Protein AF-A0A3D0L988-F1 (afdb_monomer)

Sequence (187 aa):
IRHVEDSGMFLTGYSGILQASGAEGAYDYNQADAVNALAGAQFGVAPVLNPSAYIQVNDRIHTDVQSVAAALPNLQGTADAGDGRAAVAIASIRNSNVMVGKSRTFDDYFADSVTNVGLKGEQAANMLASQNAIMNDLTALRDSISGVNIDEELADIIKFQHGYNAAARFISVQDELLDTLINRLGV

Secondary structure (DSSP, 8-state):
--EE--SSSIIIIIS--BSS-SGGG-EETTSTTGGGGBTT--SPPPSSS-GGGG----HHHHH-GGGS------TTSPPPTT--HHHHHHHHHTTS---TTS---HHHHHHHHHHHHHHHHHHHHHHHHHHHHHHHHHHHHHHHHH---HHHHHHHHHHHHHHHHHHHHHHHHHHHHHHHHHHTS--

Foldseek 3Di:
DAKAAACDCVCVPVVVQFVDHDDVLMQGLQDWQSCVRGPPDPDTRDSDDPPVVVDDDPVCCVVPVVVDPQFDQDPVGDGDPPHRVNVVVVVCQQQAQPDPPDSGGVVVVVVVVVVVVVVVVVVVVVVVVVVVVVVVVVVVVCCVVVPDDVVVVVVVVVVVVVVVVVVVVVVVVVVVVVCCVPPVVPD

Mean predicted aligned error: 16.49 Å

Structure (mmCIF, N/CA/C/O backbone):
data_AF-A0A3D0L988-F1
#
_entry.id   AF-A0A3D0L988-F1
#
loop_
_atom_site.group_PDB
_atom_site.id
_atom_site.type_symbol
_atom_site.label_atom_id
_atom_site.label_alt_id
_atom_site.label_comp_id
_atom_site.label_asym_id
_atom_site.label_entity_id
_atom_site.label_seq_id
_atom_site.pdbx_PDB_ins_code
_atom_site.Cartn_x
_atom_site.Cartn_y
_atom_site.Cartn_z
_atom_site.occupancy
_atom_site.B_iso_or_equiv
_atom_site.auth_seq_id
_atom_site.auth_comp_id
_atom_site.auth_asym_id
_atom_site.auth_atom_id
_atom_site.pdbx_PDB_model_num
ATOM 1 N N . ILE A 1 1 ? -10.847 19.701 -7.772 1.00 66.31 1 ILE A N 1
ATOM 2 C CA . ILE A 1 1 ? -10.659 21.114 -8.173 1.00 66.31 1 ILE A CA 1
ATOM 3 C C . ILE A 1 1 ? -9.982 21.099 -9.534 1.00 66.31 1 ILE A C 1
ATOM 5 O O . ILE A 1 1 ? -9.082 20.288 -9.705 1.00 66.31 1 ILE A O 1
ATOM 9 N N . ARG A 1 2 ? -10.482 21.860 -10.513 1.00 76.50 2 ARG A N 1
ATOM 10 C CA . ARG A 1 2 ? -9.972 21.812 -11.897 1.00 76.50 2 ARG A CA 1
ATOM 11 C C . ARG A 1 2 ? -8.907 22.877 -12.167 1.00 76.50 2 ARG A C 1
ATOM 13 O O . ARG A 1 2 ? -7.950 22.588 -12.860 1.00 76.50 2 ARG A O 1
ATOM 20 N N . HIS A 1 3 ? -9.044 24.053 -11.564 1.00 84.62 3 HIS A N 1
ATOM 21 C CA . HIS A 1 3 ? -8.089 25.155 -11.666 1.00 84.62 3 HIS A CA 1
ATOM 22 C C . HIS A 1 3 ? -7.955 25.832 -10.302 1.00 84.62 3 HIS A C 1
ATOM 24 O O . HIS A 1 3 ? -8.973 25.996 -9.621 1.00 84.62 3 HIS A O 1
ATOM 30 N N . VAL A 1 4 ? -6.741 26.203 -9.899 1.00 83.31 4 VAL A N 1
ATOM 31 C CA . VAL A 1 4 ? -6.475 27.063 -8.736 1.00 83.31 4 VAL A CA 1
ATOM 32 C C . VAL A 1 4 ? -5.380 28.045 -9.102 1.00 83.31 4 VAL A C 1
ATOM 34 O O . VAL A 1 4 ? -4.270 27.634 -9.409 1.00 83.31 4 VAL A O 1
ATOM 37 N N . GLU A 1 5 ? -5.671 29.331 -8.999 1.00 84.25 5 GLU A N 1
ATOM 38 C CA . GLU A 1 5 ? -4.725 30.408 -9.265 1.00 84.25 5 GLU A CA 1
ATOM 39 C C . GLU A 1 5 ? -4.774 31.400 -8.109 1.00 84.25 5 GLU A C 1
ATOM 41 O O . GLU A 1 5 ? -5.852 31.729 -7.608 1.00 84.25 5 GLU A O 1
ATOM 46 N N . ASP A 1 6 ? -3.604 31.856 -7.670 1.00 81.00 6 ASP A N 1
ATOM 47 C CA . ASP A 1 6 ? -3.505 32.961 -6.724 1.00 81.00 6 ASP A CA 1
ATOM 48 C C . ASP A 1 6 ? -3.332 34.256 -7.510 1.00 81.00 6 ASP A C 1
ATOM 50 O O . ASP A 1 6 ? -2.358 34.407 -8.241 1.00 81.00 6 ASP A O 1
ATOM 54 N N . SER A 1 7 ? -4.254 35.201 -7.349 1.00 77.62 7 SER A N 1
ATOM 55 C CA . SER A 1 7 ? -4.077 36.571 -7.840 1.00 77.62 7 SER A CA 1
ATOM 56 C C . SER A 1 7 ? -3.432 37.488 -6.788 1.00 77.62 7 SER A C 1
ATOM 58 O O . SER A 1 7 ? -3.324 38.693 -7.009 1.00 77.62 7 SER A O 1
ATOM 60 N N . GLY A 1 8 ? -3.059 36.948 -5.618 1.00 74.62 8 GLY A N 1
ATOM 61 C CA . GLY A 1 8 ? -2.465 37.673 -4.496 1.00 74.62 8 GLY A CA 1
ATOM 62 C C . GLY A 1 8 ? -1.427 36.840 -3.732 1.00 74.62 8 GLY A C 1
ATOM 63 O O . GLY A 1 8 ? -0.644 36.112 -4.337 1.00 74.62 8 GLY A O 1
ATOM 64 N N . MET A 1 9 ? -1.392 37.001 -2.402 1.00 74.62 9 MET A N 1
ATOM 65 C CA . MET A 1 9 ? -0.446 36.339 -1.479 1.00 74.62 9 MET A CA 1
ATOM 66 C C . MET A 1 9 ? -1.113 35.267 -0.601 1.00 74.62 9 MET A C 1
ATOM 68 O O . MET A 1 9 ? -0.509 34.768 0.351 1.00 74.62 9 MET A O 1
ATOM 72 N N . PHE A 1 10 ? -2.391 34.961 -0.827 1.00 77.94 10 PHE A N 1
ATOM 73 C CA . PHE A 1 10 ? -3.140 34.117 0.101 1.00 77.94 10 PHE A CA 1
ATOM 74 C C . PHE A 1 10 ? -2.755 32.647 -0.034 1.00 77.94 10 PHE A C 1
ATOM 76 O O . PHE A 1 10 ? -2.454 31.998 0.965 1.00 77.94 10 PHE A O 1
ATOM 83 N N . LEU A 1 11 ? -2.724 32.124 -1.257 1.00 78.44 11 LEU A N 1
ATOM 84 C CA . LEU A 1 11 ? -2.419 30.717 -1.504 1.00 78.44 11 LEU A CA 1
ATOM 85 C C . LEU A 1 11 ? -0.915 30.460 -1.513 1.00 78.44 11 LEU A C 1
ATOM 87 O O . LEU A 1 11 ? -0.490 29.376 -1.135 1.00 78.44 11 LEU A O 1
ATOM 91 N N . THR A 1 12 ? -0.128 31.456 -1.902 1.00 79.00 12 THR A N 1
ATOM 92 C CA . THR A 1 12 ? 1.335 31.374 -2.003 1.00 79.00 12 THR A CA 1
ATOM 93 C C . THR A 1 12 ? 2.061 31.763 -0.720 1.00 79.00 12 THR A C 1
ATOM 95 O O . THR A 1 12 ? 3.067 31.155 -0.368 1.00 79.00 12 THR A O 1
ATOM 98 N N . GLY A 1 13 ? 1.541 32.747 0.016 1.00 77.00 13 GLY A N 1
ATOM 99 C CA . GLY A 1 13 ? 2.133 33.242 1.259 1.00 77.00 13 GLY A CA 1
ATOM 100 C C . GLY A 1 13 ? 1.494 32.634 2.503 1.00 77.00 13 GLY A C 1
ATOM 101 O O . GLY A 1 13 ? 2.140 31.899 3.242 1.00 77.00 13 GLY A O 1
ATOM 102 N N . TYR A 1 14 ? 0.221 32.953 2.753 1.00 72.75 14 TYR A N 1
ATOM 103 C CA . TYR A 1 14 ? -0.443 32.599 4.017 1.00 72.75 14 TYR A CA 1
ATOM 104 C C . TYR A 1 14 ? -0.769 31.112 4.134 1.00 72.75 14 TYR A C 1
ATOM 106 O O . TYR A 1 14 ? -0.556 30.508 5.181 1.00 72.75 14 TYR A O 1
ATOM 114 N N . SER A 1 15 ? -1.307 30.529 3.067 1.00 75.94 15 SER A N 1
ATOM 115 C CA . SER A 1 15 ? -1.703 29.127 3.041 1.00 75.94 15 SER A CA 1
ATOM 116 C C . SER A 1 15 ? -0.570 28.202 2.602 1.00 75.94 15 SER A C 1
ATOM 118 O O . SER A 1 15 ? -0.646 27.007 2.880 1.00 75.94 15 SER A O 1
ATOM 120 N N . GLY A 1 16 ? 0.426 28.730 1.879 1.00 76.56 16 GLY A N 1
ATOM 121 C CA . GLY A 1 16 ? 1.543 27.963 1.325 1.00 76.56 16 GLY A CA 1
ATOM 122 C C . GLY A 1 16 ? 1.115 26.777 0.456 1.00 76.56 16 GLY A C 1
ATOM 123 O O . GLY A 1 16 ? 1.840 25.797 0.382 1.00 76.56 16 GLY A O 1
ATOM 124 N N . ILE A 1 17 ? -0.076 26.821 -0.146 1.00 81.25 17 ILE A N 1
ATOM 125 C CA . ILE A 1 17 ? -0.607 25.756 -1.004 1.00 81.25 17 ILE A CA 1
ATOM 126 C C . ILE A 1 17 ? 0.055 25.802 -2.379 1.00 81.25 17 ILE A C 1
ATOM 128 O O . ILE A 1 17 ? 0.363 24.745 -2.919 1.00 81.25 17 ILE A O 1
ATOM 132 N N . LEU A 1 18 ? 0.276 26.993 -2.941 1.00 81.38 18 LEU A N 1
ATOM 133 C CA . LEU A 1 18 ? 0.921 27.177 -4.245 1.00 81.38 18 LEU A CA 1
ATOM 134 C C . LEU A 1 18 ? 2.356 27.682 -4.081 1.00 81.38 18 LEU A C 1
ATOM 136 O O . LEU A 1 18 ? 2.649 28.441 -3.161 1.00 81.38 18 LEU A O 1
ATOM 140 N N . GLN A 1 19 ? 3.250 27.284 -4.986 1.00 79.38 19 GLN A N 1
ATOM 141 C CA . GLN A 1 19 ? 4.655 27.711 -4.962 1.00 79.38 19 GLN A CA 1
ATOM 142 C C . GLN A 1 19 ? 4.881 29.104 -5.571 1.00 79.38 19 GLN A C 1
ATOM 144 O O . GLN A 1 19 ? 5.860 29.765 -5.228 1.00 79.38 19 GLN A O 1
ATOM 149 N N . ALA A 1 20 ? 3.993 29.559 -6.460 1.00 80.94 20 ALA A N 1
ATOM 150 C CA . ALA A 1 20 ? 4.095 30.848 -7.143 1.00 80.94 20 ALA A CA 1
ATOM 151 C C . ALA A 1 20 ? 2.709 31.451 -7.429 1.00 80.94 20 ALA A C 1
ATOM 153 O O . ALA A 1 20 ? 1.715 30.732 -7.517 1.00 80.94 20 ALA A O 1
ATOM 154 N N . SER A 1 21 ? 2.648 32.784 -7.528 1.00 81.88 21 SER A N 1
ATOM 155 C CA . SER A 1 21 ? 1.416 33.552 -7.776 1.00 81.88 21 SER A CA 1
ATOM 156 C C . SER A 1 21 ? 1.260 33.835 -9.274 1.00 81.88 21 SER A C 1
ATOM 158 O O . SER A 1 21 ? 2.257 33.919 -9.993 1.00 81.88 21 SER A O 1
ATOM 160 N N . GLY A 1 22 ? 0.023 34.001 -9.745 1.00 80.00 22 GLY A N 1
ATOM 161 C CA . GLY A 1 22 ? -0.321 34.212 -11.154 1.00 80.00 22 GLY A CA 1
ATOM 162 C C . GLY A 1 22 ? -0.498 32.929 -11.976 1.00 80.00 22 GLY A C 1
ATOM 163 O O . GLY A 1 22 ? -0.299 31.815 -11.490 1.00 80.00 22 GLY A O 1
ATOM 164 N N . ALA A 1 23 ? -0.869 33.101 -13.248 1.00 78.56 23 ALA A N 1
ATOM 165 C CA . ALA A 1 23 ? -1.260 32.020 -14.156 1.00 78.56 23 ALA A CA 1
ATOM 166 C C . ALA A 1 23 ? -0.188 30.932 -14.371 1.00 78.56 23 ALA A C 1
ATOM 168 O O . ALA A 1 23 ? -0.540 29.777 -14.586 1.00 78.56 23 ALA A O 1
ATOM 169 N N . GLU A 1 24 ? 1.106 31.267 -14.284 1.00 73.31 24 GLU A N 1
ATOM 170 C CA . GLU A 1 24 ? 2.197 30.281 -14.402 1.00 73.31 24 GLU A CA 1
ATOM 171 C C . GLU A 1 24 ? 2.403 29.441 -13.129 1.00 73.31 24 GLU A C 1
ATOM 173 O O . GLU A 1 24 ? 2.950 28.344 -13.197 1.00 73.31 24 GLU A O 1
ATOM 178 N N . GLY A 1 25 ? 1.954 29.933 -11.969 1.00 75.12 25 GLY A N 1
ATOM 179 C CA . GLY A 1 25 ? 1.971 29.206 -10.694 1.00 75.12 25 GLY A CA 1
ATOM 180 C C . GLY A 1 25 ? 0.650 28.506 -10.372 1.00 75.12 25 GLY A C 1
ATOM 181 O O . GLY A 1 25 ? 0.495 27.948 -9.284 1.00 75.12 25 GLY A O 1
ATOM 182 N N . ALA A 1 26 ? -0.313 28.561 -11.294 1.00 82.44 26 ALA A N 1
ATOM 183 C CA . ALA A 1 26 ? -1.631 27.987 -11.114 1.00 82.44 26 ALA A CA 1
ATOM 184 C C . ALA A 1 26 ? -1.610 26.458 -11.248 1.00 82.44 26 ALA A C 1
ATOM 186 O O . ALA A 1 26 ? -0.920 25.880 -12.085 1.00 82.44 26 ALA A O 1
ATOM 187 N N . TYR A 1 27 ? -2.425 25.794 -10.438 1.00 83.62 27 TYR A N 1
ATOM 188 C CA . TYR A 1 27 ? -2.713 24.376 -10.593 1.00 83.62 27 TYR A CA 1
ATOM 189 C C . TYR A 1 27 ? -3.801 24.188 -11.656 1.00 83.62 27 TYR A C 1
ATOM 191 O O . TYR A 1 27 ? -4.927 24.635 -11.443 1.00 83.62 27 TYR A O 1
ATOM 199 N N . ASP A 1 28 ? -3.509 23.461 -12.737 1.00 84.38 28 ASP A N 1
ATOM 200 C CA . ASP A 1 28 ? -4.493 23.018 -13.737 1.00 84.38 28 ASP A CA 1
ATOM 201 C C . ASP A 1 28 ? -4.430 21.499 -13.916 1.00 84.38 28 ASP A C 1
ATOM 203 O O . ASP A 1 28 ? -3.424 20.950 -14.351 1.00 84.38 28 ASP A O 1
ATOM 207 N N . TYR A 1 29 ? -5.532 20.807 -13.632 1.00 76.81 29 TYR A N 1
ATOM 208 C CA . TYR A 1 29 ? -5.602 19.343 -13.678 1.00 76.81 29 TYR A CA 1
ATOM 209 C C . TYR A 1 29 ? -5.319 18.712 -15.054 1.00 76.81 29 TYR A C 1
ATOM 211 O O . TYR A 1 29 ? -5.045 17.514 -15.115 1.00 76.81 29 TYR A O 1
ATOM 219 N N . ASN A 1 30 ? -5.426 19.474 -16.146 1.00 75.44 30 ASN A N 1
ATOM 220 C CA . ASN A 1 30 ? -5.171 18.967 -17.496 1.00 75.44 30 ASN A CA 1
ATOM 221 C C . ASN A 1 30 ? -3.683 18.945 -17.860 1.00 75.44 30 ASN A C 1
ATOM 223 O O . ASN A 1 30 ? -3.308 18.307 -18.846 1.00 75.44 30 ASN A O 1
ATOM 227 N N . GLN A 1 31 ? -2.838 19.648 -17.107 1.00 74.25 31 GLN A N 1
ATOM 228 C CA . GLN A 1 31 ? -1.404 19.655 -17.349 1.00 74.25 31 GLN A CA 1
ATOM 229 C C . GLN A 1 31 ? -0.752 18.464 -16.649 1.00 74.25 31 GLN A C 1
ATOM 231 O O . GLN A 1 31 ? -1.040 18.154 -15.490 1.00 74.25 31 GLN A O 1
ATOM 236 N N . ALA A 1 32 ? 0.143 17.782 -17.364 1.00 68.62 32 ALA A N 1
ATOM 237 C CA . ALA A 1 32 ? 1.006 16.795 -16.736 1.00 68.62 32 ALA A CA 1
ATOM 238 C C . ALA A 1 32 ? 1.819 17.476 -15.627 1.00 68.62 32 ALA A C 1
ATOM 240 O O . ALA A 1 32 ? 2.257 18.614 -15.784 1.00 68.62 32 ALA A O 1
ATOM 241 N N . ASP A 1 33 ? 1.981 16.786 -14.501 1.00 71.19 33 ASP A N 1
ATOM 242 C CA . ASP A 1 33 ? 2.740 17.274 -13.350 1.00 71.19 33 ASP A CA 1
ATOM 243 C C . ASP A 1 33 ? 2.234 18.595 -12.739 1.00 71.19 33 ASP A C 1
ATOM 245 O O . ASP A 1 33 ? 2.962 19.250 -11.996 1.00 71.19 33 ASP A O 1
ATOM 249 N N . ALA A 1 34 ? 0.965 18.962 -12.958 1.00 75.12 34 ALA A N 1
ATOM 250 C CA . ALA A 1 34 ? 0.344 20.161 -12.380 1.00 75.12 34 ALA A CA 1
ATOM 251 C C . ALA A 1 34 ? 0.456 20.248 -10.851 1.00 75.12 34 ALA A C 1
ATOM 253 O O . ALA A 1 34 ? 0.438 21.328 -10.264 1.00 75.12 34 ALA A O 1
ATOM 254 N N . VAL A 1 35 ? 0.616 19.102 -10.188 1.00 74.81 35 VAL A N 1
ATOM 255 C CA . VAL A 1 35 ? 0.880 19.026 -8.749 1.00 74.81 35 VAL A CA 1
ATOM 256 C C . VAL A 1 35 ? 2.206 19.650 -8.320 1.00 74.81 35 VAL A C 1
ATOM 258 O O . VAL A 1 35 ? 2.350 19.968 -7.148 1.00 74.81 35 VAL A O 1
ATOM 261 N N . ASN A 1 36 ? 3.158 19.862 -9.230 1.00 77.69 36 ASN A N 1
ATOM 262 C CA . ASN A 1 36 ? 4.421 20.529 -8.916 1.00 77.69 36 ASN A CA 1
ATOM 263 C C . ASN A 1 36 ? 4.210 22.008 -8.567 1.00 77.69 36 ASN A C 1
ATOM 265 O O . ASN A 1 36 ? 5.026 22.581 -7.851 1.00 77.69 36 ASN A O 1
ATOM 269 N N . ALA A 1 37 ? 3.101 22.609 -9.014 1.00 79.19 37 ALA A N 1
ATOM 270 C CA . ALA A 1 37 ? 2.692 23.945 -8.590 1.00 79.19 37 ALA A CA 1
ATOM 271 C C . ALA A 1 37 ? 2.230 23.979 -7.120 1.00 79.19 37 ALA A C 1
ATOM 273 O O . ALA A 1 37 ? 2.229 25.045 -6.503 1.00 79.19 37 ALA A O 1
ATOM 274 N N . LEU A 1 38 ? 1.869 22.825 -6.538 1.00 79.88 38 LEU A N 1
ATOM 275 C CA . LEU A 1 38 ? 1.493 22.702 -5.132 1.00 79.88 38 LEU A CA 1
ATOM 276 C C . LEU A 1 38 ? 2.745 22.512 -4.261 1.00 79.88 38 LEU A C 1
ATOM 278 O O . LEU A 1 38 ? 3.647 21.729 -4.575 1.00 79.88 38 LEU A O 1
ATOM 282 N N . ALA A 1 39 ? 2.816 23.207 -3.130 1.00 74.88 39 ALA A N 1
ATOM 283 C CA . ALA A 1 39 ? 3.915 23.020 -2.191 1.00 74.88 39 ALA A CA 1
ATOM 284 C C . ALA A 1 39 ? 3.751 21.695 -1.425 1.00 74.88 39 ALA A C 1
ATOM 286 O O . ALA A 1 39 ? 2.687 21.391 -0.889 1.00 74.88 39 ALA A O 1
ATOM 287 N N . GLY A 1 40 ? 4.817 20.889 -1.367 1.00 71.06 40 GLY A N 1
ATOM 288 C CA . GLY A 1 40 ? 4.823 19.629 -0.612 1.00 71.06 40 GLY A CA 1
ATOM 289 C C . GLY A 1 40 ? 4.042 18.475 -1.252 1.00 71.06 40 GLY A C 1
ATOM 290 O O . GLY A 1 40 ? 3.805 17.466 -0.586 1.00 71.06 40 GLY A O 1
ATOM 291 N N . ALA A 1 41 ? 3.656 18.583 -2.528 1.00 65.19 41 ALA A N 1
ATOM 292 C CA . ALA A 1 41 ? 3.014 17.485 -3.239 1.00 65.19 41 ALA A CA 1
ATOM 293 C C . ALA A 1 41 ? 3.941 16.259 -3.315 1.00 65.19 41 ALA A C 1
ATOM 295 O O . ALA A 1 41 ? 5.043 16.312 -3.856 1.00 65.19 41 ALA A O 1
ATOM 296 N N . GLN A 1 42 ? 3.483 15.138 -2.757 1.00 62.12 42 GLN A N 1
ATOM 297 C CA . GLN A 1 42 ? 4.207 13.860 -2.779 1.00 62.12 42 GLN A CA 1
ATOM 298 C C . GLN A 1 42 ? 3.745 12.927 -3.907 1.00 62.12 42 GLN A C 1
ATOM 300 O O . GLN A 1 42 ? 4.343 11.871 -4.109 1.00 62.12 42 GLN A O 1
ATOM 305 N N . PHE A 1 43 ? 2.684 13.295 -4.631 1.00 57.72 43 PHE A N 1
ATOM 306 C CA . PHE A 1 43 ? 2.043 12.449 -5.635 1.00 57.72 43 PHE A CA 1
ATOM 307 C C . PHE A 1 43 ? 1.726 13.246 -6.897 1.00 57.72 43 PHE A C 1
ATOM 309 O O . PHE A 1 43 ? 1.147 14.325 -6.808 1.00 57.72 43 PHE A O 1
ATOM 316 N N . GLY A 1 44 ? 2.073 12.674 -8.054 1.00 59.88 44 GLY A N 1
ATOM 317 C CA . GLY A 1 44 ? 1.642 13.119 -9.378 1.00 59.88 44 GLY A CA 1
ATOM 318 C C . GLY A 1 44 ? 0.152 12.868 -9.590 1.00 59.88 44 GLY A C 1
ATOM 319 O O . GLY A 1 44 ? -0.326 11.764 -9.330 1.00 59.88 44 GLY A O 1
ATOM 320 N N . VAL A 1 45 ? -0.584 13.865 -10.081 1.00 56.25 45 VAL A N 1
ATOM 321 C CA . VAL A 1 45 ? -1.941 13.658 -10.605 1.00 56.25 45 VAL A CA 1
ATOM 322 C C . VAL A 1 45 ? -1.812 13.427 -12.101 1.00 56.25 45 VAL A C 1
ATOM 324 O O . VAL A 1 45 ? -1.299 14.275 -12.826 1.00 56.25 45 VAL A O 1
ATOM 327 N N . ALA A 1 46 ? -2.260 12.263 -12.563 1.00 58.69 46 ALA A N 1
ATOM 328 C CA . ALA A 1 46 ? -2.398 12.026 -13.987 1.00 58.69 46 ALA A CA 1
ATOM 329 C C . ALA A 1 46 ? -3.629 12.791 -14.507 1.00 58.69 46 ALA A C 1
ATOM 331 O O . ALA A 1 46 ? -4.683 12.731 -13.868 1.00 58.69 46 ALA A O 1
ATOM 332 N N . PRO A 1 47 ? -3.537 13.453 -15.674 1.00 58.47 47 PRO A N 1
ATOM 333 C CA . PRO A 1 47 ? -4.652 14.206 -16.256 1.00 58.47 47 PRO A CA 1
ATOM 334 C C . PRO A 1 47 ? -5.850 13.318 -16.636 1.00 58.47 47 PRO A C 1
ATOM 336 O O . PRO A 1 47 ? -6.947 13.813 -16.885 1.00 58.47 47 PRO A O 1
ATOM 339 N N . VAL A 1 48 ? -5.666 11.992 -16.647 1.00 63.53 48 VAL A N 1
ATOM 340 C CA . VAL A 1 48 ? -6.704 11.000 -16.937 1.00 63.53 48 VAL A CA 1
ATOM 341 C C . VAL A 1 48 ? -6.894 10.082 -15.729 1.00 63.53 48 VAL A C 1
ATOM 343 O O . VAL A 1 48 ? -5.926 9.599 -15.142 1.00 63.53 48 VAL A O 1
ATOM 346 N N . LEU A 1 49 ? -8.153 9.816 -15.368 1.00 61.09 49 LEU A N 1
ATOM 347 C CA . LEU A 1 49 ? -8.505 8.838 -14.337 1.00 61.09 49 LEU A CA 1
ATOM 348 C C . LEU A 1 49 ? -7.998 7.447 -14.770 1.00 61.09 49 LEU A C 1
ATOM 350 O O . LEU A 1 49 ? -8.334 7.001 -15.863 1.00 61.09 49 LEU A O 1
ATOM 354 N N . ASN A 1 50 ? -7.229 6.757 -13.922 1.00 64.88 50 ASN A N 1
ATOM 355 C CA . ASN A 1 50 ? -6.620 5.441 -14.196 1.00 64.88 50 ASN A CA 1
ATOM 356 C C . ASN A 1 50 ? -5.615 5.429 -15.368 1.00 64.88 50 ASN A C 1
ATOM 358 O O . ASN A 1 50 ? -5.820 4.702 -16.338 1.00 64.88 50 ASN A O 1
ATOM 362 N N . PRO A 1 51 ? -4.489 6.161 -15.295 1.00 63.12 51 PRO A N 1
ATOM 363 C CA . PRO A 1 51 ? -3.490 6.185 -16.371 1.00 63.12 51 PRO A CA 1
ATOM 364 C C . PRO A 1 51 ? -2.948 4.787 -16.709 1.00 63.12 51 PRO A C 1
ATOM 366 O O . PRO A 1 51 ? -2.706 4.486 -17.873 1.00 63.12 51 PRO A O 1
ATOM 369 N N . SER A 1 52 ? -2.835 3.903 -15.713 1.00 68.62 52 SER A N 1
ATOM 370 C CA . SER A 1 52 ? -2.423 2.508 -15.896 1.00 68.62 52 SER A CA 1
ATOM 371 C C . SER A 1 52 ? -3.412 1.674 -16.712 1.00 68.62 52 SER A C 1
ATOM 373 O O . SER A 1 52 ? -2.986 0.724 -17.355 1.00 68.62 52 SER A O 1
ATOM 375 N N . ALA A 1 53 ? -4.701 2.034 -16.743 1.00 71.31 53 ALA A N 1
ATOM 376 C CA . ALA A 1 53 ? -5.697 1.354 -17.575 1.00 71.31 53 ALA A CA 1
ATOM 377 C C . ALA A 1 53 ? -5.519 1.653 -19.072 1.00 71.31 53 ALA A C 1
ATOM 379 O O . ALA A 1 53 ? -6.004 0.897 -19.907 1.00 71.31 53 ALA A O 1
ATOM 380 N N . TYR A 1 54 ? -4.815 2.737 -19.407 1.00 72.25 54 TYR A N 1
ATOM 381 C CA . TYR A 1 54 ? -4.498 3.113 -20.785 1.00 72.25 54 TYR A CA 1
ATOM 382 C C . TYR A 1 54 ? -3.099 2.657 -21.219 1.00 72.25 54 TYR A C 1
ATOM 384 O O . TYR A 1 54 ? -2.739 2.820 -22.385 1.00 72.25 54 TYR A O 1
ATOM 392 N N . ILE A 1 55 ? -2.306 2.073 -20.312 1.00 78.06 55 ILE A N 1
ATOM 393 C CA . ILE A 1 55 ? -1.048 1.421 -20.676 1.00 78.06 55 ILE A CA 1
ATOM 394 C C . ILE A 1 55 ? -1.392 0.039 -21.229 1.00 78.06 55 ILE A C 1
ATOM 396 O O . ILE A 1 55 ? -1.731 -0.875 -20.482 1.00 78.06 55 ILE A O 1
ATOM 400 N N . GLN A 1 56 ? -1.280 -0.112 -22.545 1.00 81.25 56 GLN A N 1
ATOM 401 C CA . GLN A 1 56 ? -1.455 -1.388 -23.232 1.00 81.25 56 GLN A CA 1
ATOM 402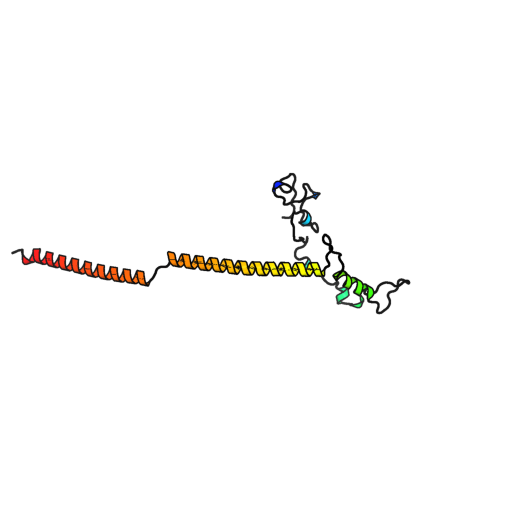 C C . GLN A 1 56 ? -0.263 -1.679 -24.138 1.00 81.25 56 GLN A C 1
ATOM 404 O O . GLN A 1 56 ? 0.391 -0.769 -24.656 1.00 81.25 56 GLN A O 1
ATOM 409 N N . VAL A 1 57 ? 0.018 -2.963 -24.337 1.00 83.06 57 VAL A N 1
ATOM 410 C CA . VAL A 1 57 ? 0.966 -3.395 -25.364 1.00 83.06 57 VAL A CA 1
ATOM 411 C C . VAL A 1 57 ? 0.326 -3.139 -26.729 1.00 83.06 57 VAL A C 1
ATOM 413 O O . VAL A 1 57 ? -0.876 -3.297 -26.906 1.00 83.06 57 VAL A O 1
ATOM 416 N N . ASN A 1 58 ? 1.123 -2.696 -27.699 1.00 84.75 58 ASN A N 1
ATOM 417 C CA . ASN A 1 58 ? 0.632 -2.443 -29.050 1.00 84.75 58 ASN A CA 1
ATOM 418 C C . ASN A 1 58 ? 0.100 -3.748 -29.678 1.00 84.75 58 ASN A C 1
ATOM 420 O O . ASN A 1 58 ? 0.814 -4.750 -29.691 1.00 84.75 58 ASN A O 1
ATOM 424 N N . ASP A 1 59 ? -1.101 -3.726 -30.263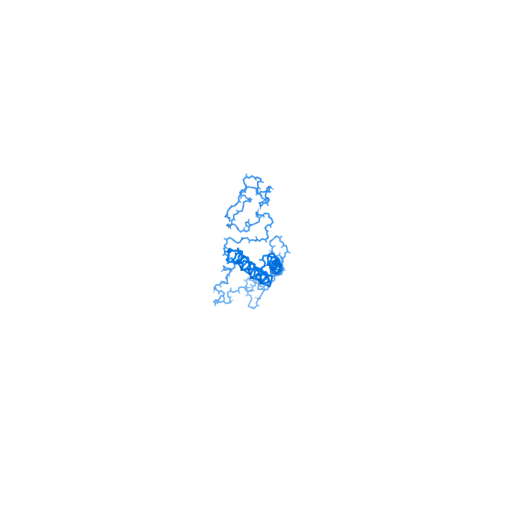 1.00 85.31 59 ASP A N 1
ATOM 425 C CA . ASP A 1 59 ? -1.746 -4.889 -30.905 1.00 85.31 59 ASP A CA 1
ATOM 426 C C . ASP A 1 59 ? -0.883 -5.567 -31.982 1.00 85.31 59 ASP A C 1
ATOM 428 O O . ASP A 1 59 ? -0.984 -6.773 -32.228 1.00 85.31 59 ASP A O 1
ATOM 432 N N . ARG A 1 60 ? 0.029 -4.816 -32.607 1.00 84.38 60 ARG A N 1
ATOM 433 C CA . ARG A 1 60 ? 1.001 -5.372 -33.558 1.00 84.38 60 ARG A CA 1
ATOM 434 C C . ARG A 1 60 ? 1.970 -6.351 -32.899 1.00 84.38 60 ARG A C 1
ATOM 436 O O . ARG A 1 60 ? 2.330 -7.341 -33.515 1.00 84.38 60 ARG A O 1
ATOM 443 N N . ILE A 1 61 ? 2.346 -6.111 -31.645 1.00 84.06 61 ILE A N 1
ATOM 444 C CA . ILE A 1 61 ? 3.205 -7.014 -30.867 1.00 84.06 61 ILE A CA 1
ATOM 445 C C . ILE A 1 61 ? 2.415 -8.260 -30.435 1.00 84.06 61 ILE A C 1
ATOM 447 O O . ILE A 1 61 ? 2.980 -9.347 -30.358 1.00 84.06 61 ILE A O 1
ATOM 451 N N . HIS A 1 62 ? 1.104 -8.127 -30.197 1.00 85.31 62 HIS A N 1
ATOM 452 C CA . HIS A 1 62 ? 0.233 -9.265 -29.881 1.00 85.31 62 HIS A CA 1
ATOM 453 C C . HIS A 1 62 ? 0.073 -10.241 -31.052 1.00 85.31 62 HIS A C 1
ATOM 455 O O . HIS A 1 62 ? -0.047 -11.445 -30.837 1.00 85.31 62 HIS A O 1
ATOM 461 N N . THR A 1 63 ? 0.052 -9.721 -32.277 1.00 87.75 63 THR A N 1
ATOM 462 C CA . THR A 1 63 ? -0.118 -10.518 -33.499 1.00 87.75 63 THR A CA 1
ATOM 463 C C . THR A 1 63 ? 1.206 -11.011 -34.073 1.00 87.75 63 THR A C 1
ATOM 465 O O . THR A 1 63 ? 1.247 -12.104 -34.634 1.00 87.75 63 THR A O 1
ATOM 468 N N . ASP A 1 64 ? 2.289 -10.250 -33.900 1.00 85.81 64 ASP A N 1
ATOM 469 C CA . ASP A 1 64 ? 3.620 -10.613 -34.370 1.00 85.81 64 ASP A CA 1
ATOM 470 C C . ASP A 1 64 ? 4.727 -10.127 -33.419 1.00 85.81 64 ASP A C 1
ATOM 472 O O . ASP A 1 64 ? 5.077 -8.947 -33.354 1.00 85.81 64 ASP A O 1
ATOM 476 N N . VAL A 1 65 ? 5.349 -11.080 -32.722 1.00 81.12 65 VAL A N 1
ATOM 477 C CA . VAL A 1 65 ? 6.471 -10.824 -31.806 1.00 81.12 65 VAL A CA 1
ATOM 478 C C . VAL A 1 65 ? 7.718 -10.322 -32.554 1.00 81.12 65 VAL A C 1
ATOM 480 O O . VAL A 1 65 ? 8.526 -9.604 -31.967 1.00 81.12 65 VAL A O 1
ATOM 483 N N . GLN A 1 66 ? 7.865 -10.618 -33.854 1.00 81.00 66 GLN A N 1
ATOM 484 C CA . GLN A 1 66 ? 8.988 -10.128 -34.672 1.00 81.00 66 GLN A CA 1
ATOM 485 C C . GLN A 1 66 ? 8.912 -8.618 -34.945 1.00 81.00 66 GLN A C 1
ATOM 487 O O . GLN A 1 66 ? 9.892 -8.018 -35.380 1.00 81.00 66 GLN A O 1
ATOM 492 N N . SER A 1 67 ? 7.782 -7.973 -34.636 1.00 81.81 67 SER A N 1
ATOM 493 C CA . SER A 1 67 ? 7.644 -6.516 -34.713 1.00 81.81 67 SER A CA 1
ATOM 494 C C . SER A 1 67 ? 8.415 -5.769 -33.610 1.00 81.81 67 SER A C 1
ATOM 496 O O . SER A 1 67 ? 8.506 -4.540 -33.652 1.00 81.81 67 SER A O 1
ATOM 498 N N . VAL A 1 68 ? 8.984 -6.472 -32.622 1.00 81.62 68 VAL A N 1
ATOM 499 C CA . VAL A 1 68 ? 9.834 -5.870 -31.585 1.00 81.62 68 VAL A CA 1
ATOM 500 C C . VAL A 1 68 ? 11.266 -5.721 -32.103 1.00 81.62 68 VAL A C 1
ATOM 502 O O . VAL A 1 68 ? 11.998 -6.697 -32.259 1.00 81.62 68 VAL A O 1
ATOM 505 N N . ALA A 1 69 ? 11.698 -4.479 -32.321 1.00 81.75 69 ALA A N 1
ATOM 506 C CA . ALA A 1 69 ? 13.066 -4.166 -32.725 1.00 81.75 69 ALA A CA 1
ATOM 507 C C . ALA A 1 69 ? 14.054 -4.363 -31.556 1.00 81.75 69 ALA A C 1
ATOM 509 O O . ALA A 1 69 ? 14.322 -3.445 -30.784 1.00 81.75 69 ALA A O 1
ATOM 510 N N . ALA A 1 70 ? 14.585 -5.580 -31.416 1.00 85.56 70 ALA A N 1
ATOM 511 C CA . ALA A 1 70 ? 15.549 -5.940 -30.369 1.00 85.56 70 ALA A CA 1
ATOM 512 C C . ALA A 1 70 ? 17.025 -5.668 -30.740 1.00 85.56 70 ALA A C 1
ATOM 514 O O . ALA A 1 70 ? 17.885 -5.659 -29.854 1.00 85.56 70 ALA A O 1
ATOM 515 N N . ALA A 1 71 ? 17.310 -5.417 -32.020 1.00 87.81 71 ALA A N 1
ATOM 516 C CA . ALA A 1 71 ? 18.649 -5.200 -32.563 1.00 87.81 71 ALA A CA 1
ATOM 517 C C . ALA A 1 71 ? 18.969 -3.709 -32.761 1.00 87.81 71 ALA A C 1
ATOM 519 O O . ALA A 1 71 ? 18.071 -2.890 -32.959 1.00 87.81 71 ALA A O 1
ATOM 520 N N . LEU A 1 72 ? 20.260 -3.365 -32.757 1.00 85.50 72 LEU A N 1
ATOM 521 C CA . LEU A 1 72 ? 20.750 -2.042 -33.161 1.00 85.50 72 LEU A CA 1
ATOM 522 C C . LEU A 1 72 ? 21.416 -2.130 -34.542 1.00 85.50 72 LEU A C 1
ATOM 524 O O . LEU A 1 72 ? 22.043 -3.148 -34.838 1.00 85.50 72 LEU A O 1
ATOM 528 N N . PRO A 1 73 ? 21.338 -1.076 -35.375 1.00 85.19 73 PRO A N 1
ATOM 529 C CA . PRO A 1 73 ? 22.025 -1.062 -36.660 1.00 85.19 73 PRO A CA 1
ATOM 530 C C . PRO A 1 73 ? 23.543 -1.200 -36.470 1.00 85.19 73 PRO A C 1
ATOM 532 O O . PRO A 1 73 ? 24.144 -0.576 -35.590 1.00 85.19 73 PRO A O 1
ATOM 535 N N . ASN A 1 74 ? 24.168 -2.034 -37.296 1.00 82.38 74 ASN A N 1
ATOM 536 C CA . ASN A 1 74 ? 25.618 -2.130 -37.420 1.00 82.38 74 ASN A CA 1
ATOM 537 C C . ASN A 1 74 ? 26.178 -0.943 -38.236 1.00 82.38 74 ASN A C 1
ATOM 539 O O . ASN A 1 74 ? 25.451 -0.033 -38.639 1.00 82.38 74 ASN A O 1
ATOM 543 N N . LEU A 1 75 ? 27.489 -0.940 -38.496 1.00 80.62 75 LEU A N 1
ATOM 544 C CA . LEU A 1 75 ? 28.159 0.125 -39.258 1.00 80.62 75 LEU A CA 1
ATOM 545 C C . LEU 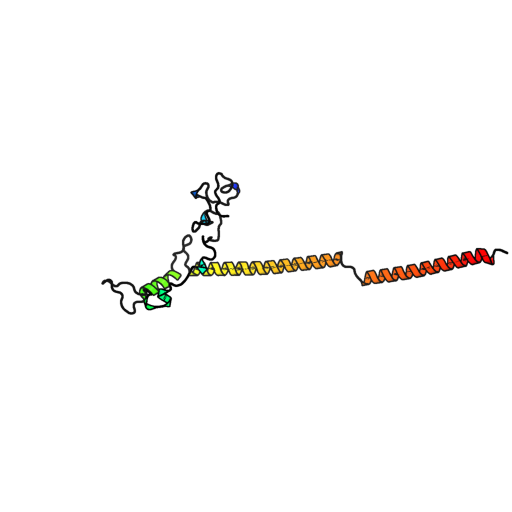A 1 75 ? 27.655 0.249 -40.711 1.00 80.62 75 LEU A C 1
ATOM 547 O O . LEU A 1 75 ? 27.877 1.283 -41.335 1.00 80.62 75 LEU A O 1
ATOM 551 N N . GLN A 1 76 ? 26.977 -0.772 -41.246 1.00 83.94 76 GLN A N 1
ATOM 552 C CA . GLN A 1 76 ? 26.325 -0.747 -42.558 1.00 83.94 76 GLN A CA 1
ATOM 553 C C . GLN A 1 76 ? 24.833 -0.365 -42.494 1.00 83.94 76 GLN A C 1
ATOM 555 O O . GLN A 1 76 ? 24.165 -0.340 -43.526 1.00 83.94 76 GLN A O 1
ATOM 560 N N . GLY A 1 77 ? 24.297 -0.055 -41.308 1.00 82.12 77 GLY A N 1
ATOM 561 C CA . GLY A 1 77 ? 22.891 0.301 -41.117 1.00 82.12 77 GLY A CA 1
ATOM 562 C C . GLY A 1 77 ? 21.926 -0.889 -41.133 1.00 82.12 77 GLY A C 1
ATOM 563 O O . GLY A 1 77 ? 20.716 -0.674 -41.157 1.00 82.12 77 GLY A O 1
ATOM 564 N N . THR A 1 78 ? 22.426 -2.130 -41.116 1.00 81.31 78 THR A N 1
ATOM 565 C CA . THR A 1 78 ? 21.599 -3.345 -41.060 1.00 81.31 78 THR A CA 1
ATOM 566 C C . THR A 1 78 ? 21.553 -3.918 -39.644 1.00 81.31 78 THR A C 1
ATOM 568 O O . THR A 1 78 ? 22.462 -3.711 -38.843 1.00 81.31 78 THR A O 1
ATOM 571 N N . ALA A 1 79 ? 20.462 -4.603 -39.305 1.00 81.62 79 ALA A N 1
ATOM 572 C CA . ALA A 1 79 ? 20.327 -5.330 -38.047 1.00 81.62 79 ALA A CA 1
ATOM 573 C C . ALA A 1 79 ? 20.694 -6.802 -38.271 1.00 81.62 79 ALA A C 1
ATOM 575 O O . ALA A 1 79 ? 20.117 -7.452 -39.145 1.00 81.62 79 ALA A O 1
ATOM 576 N N . ASP A 1 80 ? 21.639 -7.320 -37.491 1.00 83.56 80 ASP A N 1
ATOM 577 C CA . ASP A 1 80 ? 22.063 -8.714 -37.592 1.00 83.56 80 ASP A CA 1
ATOM 578 C C . ASP A 1 80 ? 21.071 -9.641 -36.876 1.00 83.56 80 ASP A C 1
ATOM 580 O O . ASP A 1 80 ? 20.582 -9.353 -35.779 1.00 83.56 80 ASP A O 1
ATOM 584 N N . ALA A 1 81 ? 20.765 -10.781 -37.500 1.00 80.25 81 ALA A N 1
ATOM 585 C CA . ALA A 1 81 ? 19.880 -11.777 -36.907 1.00 80.25 81 ALA A CA 1
ATOM 586 C C . ALA A 1 81 ? 20.507 -12.339 -35.618 1.00 80.25 81 ALA A C 1
ATOM 588 O O . ALA A 1 81 ? 21.614 -12.875 -35.640 1.00 80.25 81 ALA A O 1
ATOM 589 N N . GLY A 1 82 ? 19.788 -12.224 -34.498 1.00 79.62 82 GLY A N 1
ATOM 590 C CA . GLY A 1 82 ? 20.271 -12.625 -33.172 1.00 79.62 82 GLY A CA 1
ATOM 591 C C . GLY A 1 82 ? 20.913 -11.501 -32.349 1.00 79.62 82 GLY A C 1
ATOM 592 O O . GLY A 1 82 ? 21.298 -11.748 -31.207 1.00 79.62 82 GLY A O 1
ATOM 593 N N . ASP A 1 83 ? 20.999 -10.272 -32.871 1.00 82.94 83 ASP A N 1
ATOM 594 C CA . ASP A 1 83 ? 21.435 -9.116 -32.082 1.00 82.94 83 ASP A CA 1
ATOM 595 C C . ASP A 1 83 ? 20.328 -8.667 -31.107 1.00 82.94 83 ASP A C 1
ATOM 597 O O . ASP A 1 83 ? 19.259 -8.213 -31.510 1.00 82.94 83 ASP A O 1
ATOM 601 N N . GLY A 1 84 ? 20.593 -8.801 -29.806 1.00 85.75 84 GLY A N 1
ATOM 602 C CA . GLY A 1 84 ? 19.697 -8.385 -28.723 1.00 85.75 84 GLY A CA 1
ATOM 603 C C . GLY A 1 84 ? 20.116 -7.092 -28.017 1.00 85.75 84 GLY A C 1
ATOM 604 O O . GLY A 1 84 ? 19.596 -6.799 -26.939 1.00 85.75 84 GLY A O 1
ATOM 605 N N . ARG A 1 85 ? 21.080 -6.327 -28.552 1.00 89.31 85 ARG A N 1
ATOM 606 C CA . ARG A 1 85 ? 21.649 -5.154 -27.862 1.00 89.31 85 ARG A CA 1
ATOM 607 C C . ARG A 1 85 ? 20.614 -4.089 -27.506 1.00 89.31 85 ARG A C 1
ATOM 609 O O . ARG A 1 85 ? 20.731 -3.503 -26.432 1.00 89.31 85 ARG A O 1
ATOM 616 N N . ALA A 1 86 ? 19.601 -3.844 -28.343 1.00 88.19 86 ALA A N 1
ATOM 617 C CA . ALA A 1 86 ? 18.553 -2.873 -28.013 1.00 88.19 86 ALA A CA 1
ATOM 618 C C . ALA A 1 86 ? 17.676 -3.381 -26.860 1.00 88.19 86 ALA A C 1
ATOM 620 O O . ALA A 1 86 ? 17.374 -2.625 -25.940 1.00 88.19 86 ALA A O 1
ATOM 621 N N . ALA A 1 87 ? 17.337 -4.674 -26.850 1.00 86.62 87 ALA A N 1
ATOM 622 C CA . ALA A 1 87 ? 16.600 -5.279 -25.740 1.00 86.62 87 ALA A CA 1
ATOM 623 C C . ALA A 1 87 ? 17.396 -5.219 -24.422 1.00 86.62 87 ALA A C 1
ATOM 625 O O . ALA A 1 87 ? 16.836 -4.885 -23.379 1.00 86.62 87 ALA A O 1
ATOM 626 N N . VAL A 1 88 ? 18.711 -5.463 -24.467 1.00 89.81 88 VAL A N 1
ATOM 627 C CA . VAL A 1 88 ? 19.600 -5.319 -23.301 1.00 89.81 88 VAL A CA 1
ATOM 628 C C . VAL A 1 88 ? 19.692 -3.861 -22.849 1.00 89.81 88 VAL A C 1
ATOM 630 O O . VAL A 1 88 ? 19.645 -3.592 -21.650 1.00 89.81 88 VAL A O 1
ATOM 633 N N . ALA A 1 89 ? 19.771 -2.911 -23.783 1.00 87.19 89 ALA A N 1
ATOM 634 C CA . ALA A 1 89 ? 19.765 -1.488 -23.462 1.00 87.19 89 ALA A CA 1
ATOM 635 C C . ALA A 1 89 ? 18.460 -1.081 -22.762 1.00 87.19 89 ALA A C 1
ATOM 637 O O . ALA A 1 89 ? 18.514 -0.438 -21.716 1.00 87.19 89 ALA A O 1
ATOM 638 N N . ILE A 1 90 ? 17.301 -1.528 -23.257 1.00 86.12 90 ILE A N 1
ATOM 639 C CA . ILE A 1 90 ? 16.002 -1.293 -22.608 1.00 86.12 90 ILE A CA 1
ATOM 640 C C . ILE A 1 90 ? 15.969 -1.933 -21.215 1.00 86.12 90 ILE A C 1
ATOM 642 O O . ILE A 1 90 ? 15.571 -1.282 -20.253 1.00 86.12 90 ILE A O 1
ATOM 646 N N . ALA A 1 91 ? 16.444 -3.172 -21.066 1.00 86.56 91 ALA A N 1
ATOM 647 C CA . ALA A 1 91 ? 16.529 -3.823 -19.759 1.00 86.56 91 ALA A CA 1
ATOM 648 C C . ALA A 1 91 ? 17.448 -3.059 -18.786 1.00 86.56 91 ALA A C 1
ATOM 650 O O . ALA A 1 91 ? 17.161 -2.982 -17.593 1.00 86.56 91 ALA A O 1
ATOM 651 N N . SER A 1 92 ? 18.525 -2.446 -19.289 1.00 87.50 92 SER A N 1
ATOM 652 C CA . SER A 1 92 ? 19.455 -1.648 -18.484 1.00 87.50 92 SER A CA 1
ATOM 653 C C . SER A 1 92 ? 18.845 -0.342 -17.970 1.00 87.50 92 SER A C 1
ATOM 655 O O . SER A 1 92 ? 19.257 0.131 -16.910 1.00 87.50 92 SER A O 1
ATOM 657 N N . ILE A 1 93 ? 17.817 0.196 -18.647 1.00 85.75 93 ILE A N 1
ATOM 658 C CA . ILE A 1 93 ? 17.122 1.421 -18.219 1.00 85.75 93 ILE A CA 1
ATOM 659 C C . ILE A 1 93 ? 16.570 1.265 -16.800 1.00 85.75 93 ILE A C 1
ATOM 661 O O . ILE A 1 93 ? 16.586 2.221 -16.025 1.00 85.75 93 ILE A O 1
ATOM 665 N N . ARG A 1 94 ? 16.171 0.045 -16.428 1.00 83.06 94 ARG A N 1
ATOM 666 C CA . ARG A 1 94 ? 15.722 -0.311 -15.079 1.00 83.06 94 ARG A CA 1
ATOM 667 C C . ARG A 1 94 ? 16.677 0.168 -13.979 1.00 83.06 94 ARG A C 1
ATOM 669 O O . ARG A 1 94 ? 16.218 0.675 -12.961 1.00 83.06 94 ARG A O 1
ATOM 676 N N . ASN A 1 95 ? 17.982 0.054 -14.232 1.00 83.69 95 ASN A N 1
ATOM 677 C CA . ASN A 1 95 ? 19.068 0.429 -13.321 1.00 83.69 95 ASN A CA 1
ATOM 678 C C . ASN A 1 95 ? 19.687 1.796 -13.652 1.00 83.69 95 ASN A C 1
ATOM 680 O O . ASN A 1 95 ? 20.671 2.194 -13.036 1.00 83.69 95 ASN A O 1
ATOM 684 N N . SER A 1 96 ? 19.161 2.500 -14.653 1.00 82.25 96 SER A N 1
ATOM 685 C CA . SER A 1 96 ? 19.660 3.811 -15.055 1.00 82.25 96 SER A CA 1
ATOM 686 C C . SER A 1 96 ? 18.951 4.923 -14.282 1.00 82.25 96 SER A C 1
ATOM 688 O O . SER A 1 96 ? 17.750 4.851 -14.013 1.00 82.25 96 SER A O 1
ATOM 690 N N . ASN A 1 97 ? 19.686 5.977 -13.931 1.00 76.56 97 ASN A N 1
ATOM 691 C CA . ASN A 1 97 ? 19.165 7.119 -13.179 1.00 76.56 97 ASN A CA 1
ATOM 692 C C . ASN A 1 97 ? 18.455 8.103 -14.125 1.00 76.56 97 ASN A C 1
ATOM 694 O O . ASN A 1 97 ? 18.955 9.195 -14.380 1.00 76.56 97 ASN A O 1
ATOM 698 N N . VAL A 1 98 ? 17.310 7.697 -14.674 1.00 72.25 98 VAL A N 1
ATOM 699 C CA . VAL A 1 98 ? 16.543 8.480 -15.666 1.00 72.25 98 VAL A CA 1
ATOM 700 C C . VAL A 1 98 ? 15.318 9.190 -15.084 1.00 72.25 98 VAL A C 1
ATOM 702 O O . VAL A 1 98 ? 14.612 9.888 -15.808 1.00 72.25 98 VAL A O 1
ATOM 705 N N . MET A 1 99 ? 15.053 9.039 -13.784 1.00 66.19 99 MET A N 1
ATOM 706 C CA . MET A 1 99 ? 13.897 9.657 -13.132 1.00 66.19 99 MET A CA 1
ATOM 707 C C . MET A 1 99 ? 14.110 11.162 -12.908 1.00 66.19 99 MET A C 1
ATOM 709 O O . MET A 1 99 ? 15.126 11.595 -12.361 1.00 66.19 99 MET A O 1
ATOM 713 N N . VAL A 1 100 ? 13.130 11.973 -13.315 1.00 59.00 100 VAL A N 1
ATOM 714 C CA . VAL A 1 100 ? 13.161 13.436 -13.165 1.00 59.00 100 VAL A CA 1
ATOM 715 C C . VAL A 1 100 ? 13.031 13.815 -11.683 1.00 59.00 100 VAL A C 1
ATOM 717 O O . VAL A 1 100 ? 12.186 13.291 -10.962 1.00 59.00 100 VAL A O 1
ATOM 720 N N . GLY A 1 101 ? 13.883 14.730 -11.209 1.00 60.84 101 GLY A N 1
ATOM 721 C CA . GLY A 1 101 ? 13.802 15.320 -9.864 1.00 60.84 101 GLY A CA 1
ATOM 722 C C . GLY A 1 101 ? 14.546 14.570 -8.751 1.00 60.84 101 GLY A C 1
ATOM 723 O O . GLY A 1 101 ? 14.885 15.178 -7.737 1.00 60.84 101 GLY A O 1
ATOM 724 N N . LYS A 1 102 ? 14.876 13.286 -8.929 1.00 57.31 102 LYS A N 1
ATOM 725 C CA . LYS A 1 102 ? 15.783 12.532 -8.046 1.00 57.31 102 LYS A CA 1
ATOM 726 C C . LYS A 1 102 ? 16.564 11.551 -8.908 1.00 57.31 102 LYS A C 1
ATOM 728 O O . LYS A 1 102 ? 15.937 10.713 -9.539 1.00 57.31 102 LYS A O 1
ATOM 733 N N . SER A 1 103 ? 17.898 11.621 -8.900 1.00 64.50 103 SER A N 1
ATOM 734 C CA . SER A 1 103 ? 18.806 10.679 -9.578 1.00 64.50 103 SER A CA 1
ATOM 735 C C . SER A 1 103 ? 18.679 9.253 -9.017 1.00 64.50 103 SER A C 1
ATOM 737 O O . SER A 1 103 ? 19.618 8.732 -8.426 1.00 64.50 103 SER A O 1
ATOM 739 N N . ARG A 1 104 ? 17.513 8.625 -9.149 1.00 72.31 104 ARG A N 1
ATOM 740 C CA . ARG A 1 104 ? 17.162 7.284 -8.679 1.00 72.31 104 ARG A CA 1
ATOM 741 C C . ARG A 1 104 ? 16.830 6.402 -9.874 1.00 72.31 104 ARG A C 1
ATOM 743 O O . ARG A 1 104 ? 16.414 6.900 -10.923 1.00 72.31 104 ARG A O 1
ATOM 750 N N . THR A 1 105 ? 17.028 5.103 -9.700 1.00 84.38 105 THR A N 1
ATOM 751 C CA . THR A 1 105 ? 16.642 4.100 -10.693 1.00 84.38 105 THR A CA 1
ATOM 752 C C . THR A 1 105 ? 15.134 3.827 -10.631 1.00 84.38 105 THR A C 1
ATOM 754 O O . THR A 1 105 ? 14.461 4.208 -9.665 1.00 84.38 105 THR A O 1
ATOM 757 N N . PHE A 1 106 ? 14.580 3.166 -11.652 1.00 82.12 106 PHE A N 1
ATOM 758 C CA . PHE A 1 106 ? 13.180 2.729 -11.614 1.00 82.12 106 PHE A CA 1
ATOM 759 C C . PHE A 1 106 ? 12.932 1.720 -10.489 1.00 82.12 106 PHE A C 1
ATOM 761 O O . PHE A 1 106 ? 11.888 1.784 -9.840 1.00 82.12 106 PHE A O 1
ATOM 768 N N . ASP A 1 107 ? 13.894 0.830 -10.230 1.00 84.50 107 ASP A N 1
ATOM 769 C CA . ASP A 1 107 ? 13.794 -0.153 -9.150 1.00 84.50 107 ASP A CA 1
ATOM 770 C C . ASP A 1 107 ? 13.786 0.509 -7.770 1.00 84.50 107 ASP A C 1
ATOM 772 O O . ASP A 1 107 ? 12.958 0.145 -6.936 1.00 84.50 107 ASP A O 1
ATOM 776 N N . ASP A 1 108 ? 14.617 1.531 -7.544 1.00 83.75 108 ASP A N 1
ATOM 777 C CA . ASP A 1 108 ? 14.611 2.278 -6.279 1.00 83.75 108 ASP A CA 1
ATOM 778 C C . ASP A 1 108 ? 13.269 2.978 -6.047 1.00 83.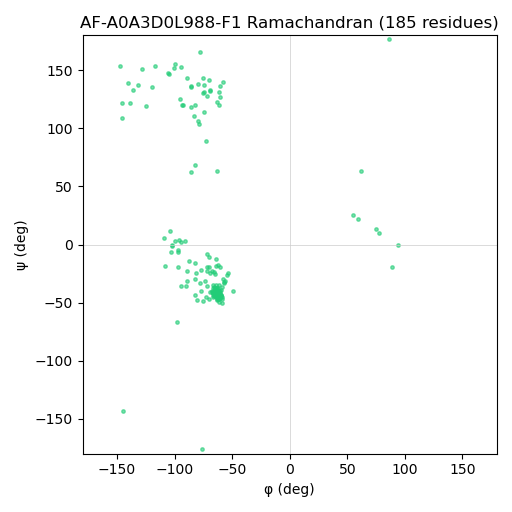75 108 ASP A C 1
ATOM 780 O O . ASP A 1 108 ? 12.734 2.964 -4.940 1.00 83.75 108 ASP A O 1
ATOM 784 N N . TYR A 1 109 ? 12.714 3.605 -7.090 1.00 83.50 109 TYR A N 1
ATOM 785 C CA . TYR A 1 109 ? 11.420 4.278 -6.996 1.00 83.50 109 TYR A CA 1
ATOM 786 C C . TYR A 1 109 ? 10.283 3.283 -6.753 1.00 83.50 109 TYR A C 1
ATOM 788 O O . TYR A 1 109 ? 9.407 3.534 -5.925 1.00 83.50 109 TYR A O 1
ATOM 796 N N . PHE A 1 110 ? 10.304 2.141 -7.441 1.00 84.38 110 PHE A N 1
ATOM 797 C CA . PHE A 1 110 ? 9.328 1.080 -7.234 1.00 84.38 110 PHE A CA 1
ATOM 798 C C . PHE A 1 110 ? 9.413 0.512 -5.811 1.00 84.38 110 PHE A C 1
ATOM 800 O O . PHE A 1 110 ? 8.390 0.417 -5.134 1.00 84.38 110 PHE A O 1
ATOM 807 N N . ALA A 1 111 ? 10.61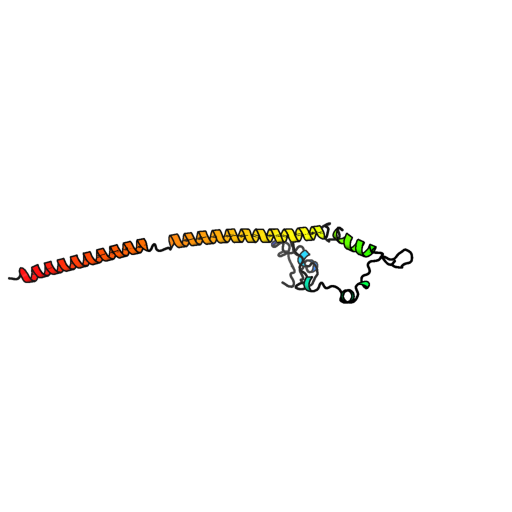9 0.211 -5.322 1.00 87.25 111 ALA A N 1
ATOM 808 C CA . ALA A 1 111 ? 10.841 -0.280 -3.965 1.00 87.25 111 ALA A CA 1
ATOM 809 C C . ALA A 1 111 ? 10.378 0.731 -2.904 1.00 87.25 111 ALA A C 1
ATOM 811 O O . ALA A 1 111 ? 9.683 0.351 -1.961 1.00 87.25 111 ALA A O 1
ATOM 812 N N . ASP A 1 112 ? 10.698 2.016 -3.075 1.00 86.38 112 ASP A N 1
ATOM 813 C CA . ASP A 1 112 ? 10.245 3.100 -2.195 1.00 86.38 112 ASP A CA 1
ATOM 814 C C . ASP A 1 112 ? 8.713 3.215 -2.216 1.00 86.38 112 ASP A C 1
ATOM 816 O O . ASP A 1 112 ? 8.072 3.271 -1.170 1.00 86.38 112 ASP A O 1
ATOM 820 N N . SER A 1 113 ? 8.086 3.173 -3.393 1.00 85.06 113 SER A N 1
ATOM 821 C CA . SER A 1 113 ? 6.625 3.238 -3.528 1.00 85.06 113 SER A CA 1
ATOM 822 C C . SER A 1 113 ? 5.925 2.072 -2.821 1.00 85.06 113 SER A C 1
ATOM 824 O O . SER A 1 113 ? 5.033 2.292 -1.998 1.00 85.06 113 SER A O 1
ATOM 826 N N . VAL A 1 114 ? 6.376 0.836 -3.064 1.00 89.19 114 VAL A N 1
ATOM 827 C CA . VAL A 1 114 ? 5.841 -0.368 -2.407 1.00 89.19 114 VAL A CA 1
ATOM 828 C C . VAL A 1 114 ? 6.042 -0.297 -0.894 1.00 89.19 114 VAL A C 1
ATOM 830 O O . VAL A 1 114 ? 5.113 -0.582 -0.138 1.00 89.19 114 VAL A O 1
ATOM 833 N N . THR A 1 115 ? 7.218 0.145 -0.445 1.00 91.19 115 THR A N 1
ATOM 834 C CA . THR A 1 115 ? 7.521 0.318 0.983 1.00 91.19 115 THR A CA 1
ATOM 835 C C . THR A 1 115 ? 6.593 1.348 1.619 1.00 91.19 115 THR A C 1
ATOM 837 O O . THR A 1 115 ? 6.003 1.078 2.660 1.00 91.19 115 THR A O 1
ATOM 840 N N . ASN A 1 116 ? 6.387 2.501 0.980 1.00 87.94 116 ASN A N 1
ATOM 841 C CA . ASN A 1 116 ? 5.484 3.538 1.480 1.00 87.94 116 ASN A CA 1
ATOM 842 C C . ASN A 1 116 ? 4.035 3.048 1.578 1.00 87.94 116 ASN A C 1
ATOM 844 O O . ASN A 1 116 ? 3.347 3.364 2.549 1.00 87.94 116 ASN A O 1
ATOM 848 N N . VAL A 1 117 ? 3.559 2.273 0.600 1.00 90.00 117 VAL A N 1
ATOM 849 C CA . VAL A 1 117 ? 2.223 1.658 0.656 1.00 90.00 117 VAL A CA 1
ATOM 850 C C . VAL A 1 117 ? 2.140 0.651 1.805 1.00 90.00 117 VAL A C 1
ATOM 852 O O . VAL A 1 117 ? 1.172 0.686 2.564 1.00 90.00 117 VAL A O 1
ATOM 855 N N . GLY A 1 118 ? 3.164 -0.189 1.978 1.00 91.44 118 GLY A N 1
ATOM 856 C CA . GLY A 1 118 ? 3.251 -1.145 3.083 1.00 91.44 118 GLY A CA 1
ATOM 857 C C . GLY A 1 118 ? 3.213 -0.465 4.452 1.00 91.44 118 GLY A C 1
ATOM 858 O O . GLY A 1 118 ? 2.367 -0.801 5.278 1.00 91.44 118 GLY A O 1
ATOM 859 N N . LEU A 1 119 ? 4.052 0.554 4.657 1.00 93.94 119 LEU A N 1
ATOM 860 C CA . LEU A 1 119 ? 4.112 1.333 5.897 1.00 93.94 119 LEU A CA 1
ATOM 861 C C . LEU A 1 119 ? 2.788 2.039 6.201 1.00 93.94 119 LEU A C 1
ATOM 863 O O . LEU A 1 119 ? 2.316 2.008 7.335 1.00 93.94 119 LEU A O 1
ATOM 867 N N . LYS A 1 120 ? 2.148 2.648 5.194 1.00 90.38 120 LYS A N 1
ATOM 868 C CA . LYS A 1 120 ? 0.826 3.272 5.369 1.00 90.38 120 LYS A CA 1
ATOM 869 C C . LYS A 1 120 ? -0.245 2.246 5.732 1.00 90.38 120 LYS A C 1
ATOM 871 O O . LYS A 1 120 ? -1.106 2.544 6.557 1.00 90.38 120 LYS A O 1
ATOM 876 N N . GLY A 1 121 ? -0.192 1.054 5.137 1.00 94.00 121 GLY A N 1
ATOM 877 C CA . GLY A 1 121 ? -1.086 -0.053 5.471 1.00 94.00 121 GLY A CA 1
ATOM 878 C C . GLY A 1 121 ? -0.913 -0.518 6.917 1.00 94.00 121 GLY A C 1
ATOM 879 O O . GLY A 1 121 ? -1.896 -0.627 7.648 1.00 94.00 121 GLY A O 1
ATOM 880 N N . GLU A 1 122 ? 0.330 -0.717 7.353 1.00 95.06 122 GLU A N 1
ATOM 881 C CA . GLU A 1 122 ? 0.656 -1.089 8.733 1.00 95.06 122 GLU A CA 1
ATOM 882 C C . GLU A 1 122 ? 0.214 -0.008 9.731 1.00 95.06 122 GLU A C 1
ATOM 884 O O . GLU A 1 122 ? -0.446 -0.301 10.729 1.00 95.06 122 GLU A O 1
ATOM 889 N N . GLN A 1 123 ? 0.499 1.261 9.432 1.00 95.19 123 GLN A N 1
ATOM 890 C CA . GLN A 1 123 ? 0.073 2.389 10.254 1.00 95.19 123 GLN A CA 1
ATOM 891 C C . GLN A 1 123 ? -1.455 2.449 10.385 1.00 95.19 123 GLN A C 1
ATOM 893 O O . GLN A 1 123 ? -1.970 2.658 11.484 1.00 95.19 123 GLN A O 1
ATOM 898 N N . ALA A 1 124 ? -2.190 2.241 9.289 1.00 94.06 124 ALA A N 1
ATOM 899 C CA . ALA A 1 124 ? -3.648 2.211 9.307 1.00 94.06 124 ALA A CA 1
ATOM 900 C C . ALA A 1 124 ? -4.190 1.044 10.150 1.00 94.06 124 ALA A C 1
ATOM 902 O O . ALA A 1 124 ? -5.128 1.240 10.923 1.00 94.06 124 ALA A O 1
ATOM 903 N N . ALA A 1 125 ? -3.579 -0.141 10.058 1.00 96.12 125 ALA A N 1
ATOM 904 C CA . ALA A 1 125 ? -3.952 -1.301 10.866 1.00 96.12 125 ALA A CA 1
ATOM 905 C C . ALA A 1 125 ? -3.714 -1.060 12.369 1.00 96.12 125 ALA A C 1
ATOM 907 O O . ALA A 1 125 ? -4.603 -1.309 13.186 1.00 96.12 125 ALA A O 1
ATOM 908 N N . ASN A 1 126 ? -2.559 -0.500 12.734 1.00 97.00 126 ASN A N 1
ATOM 909 C CA . ASN A 1 126 ? -2.232 -0.155 14.122 1.00 97.00 126 ASN A CA 1
ATOM 910 C C . ASN A 1 126 ? -3.150 0.940 14.683 1.00 97.00 126 ASN A C 1
ATOM 912 O O . ASN A 1 126 ? -3.572 0.880 15.843 1.00 97.00 126 ASN A O 1
ATOM 916 N N . MET A 1 127 ? -3.498 1.930 13.856 1.00 95.69 127 MET A N 1
ATOM 917 C CA . MET A 1 127 ? -4.447 2.975 14.231 1.00 95.69 127 MET A CA 1
ATOM 918 C C . MET A 1 127 ? -5.847 2.395 14.449 1.00 95.69 127 MET A C 1
ATOM 920 O O . MET A 1 127 ? -6.490 2.729 15.440 1.00 95.69 127 MET A O 1
ATOM 924 N N . LEU A 1 128 ? -6.300 1.490 13.577 1.00 96.94 128 LEU A N 1
ATOM 925 C CA . LEU A 1 128 ? -7.577 0.796 13.735 1.00 96.94 128 LEU A CA 1
ATOM 926 C C . LEU A 1 128 ? -7.616 -0.025 15.031 1.00 96.94 128 LEU A C 1
ATOM 928 O O . LEU A 1 128 ? -8.589 0.059 15.775 1.00 96.94 128 LEU A O 1
ATOM 932 N N . ALA A 1 129 ? -6.556 -0.779 15.330 1.00 97.31 129 ALA A N 1
ATOM 933 C CA . ALA A 1 129 ? -6.461 -1.559 16.563 1.00 97.31 129 ALA A CA 1
ATOM 934 C C . ALA A 1 129 ? -6.526 -0.665 17.813 1.00 97.31 129 ALA A C 1
ATOM 936 O O . ALA A 1 129 ? -7.296 -0.944 18.730 1.00 97.31 129 ALA A O 1
ATOM 937 N N . SER A 1 130 ? -5.780 0.445 17.813 1.00 96.94 130 SER A N 1
ATOM 938 C CA . SER A 1 130 ? -5.810 1.433 18.899 1.00 96.94 130 SER A CA 1
ATOM 939 C C . SER A 1 130 ? -7.202 2.043 19.082 1.00 96.94 130 SER A C 1
ATOM 941 O O . SER A 1 130 ? -7.698 2.122 20.202 1.00 96.94 130 SER A O 1
ATOM 943 N N . GLN A 1 131 ? -7.865 2.438 17.991 1.00 96.44 131 GLN A N 1
ATOM 944 C CA . GLN A 1 131 ? -9.207 3.022 18.055 1.00 96.44 131 GLN A CA 1
ATOM 945 C C . GLN A 1 131 ? -10.257 2.016 18.537 1.00 96.44 131 GLN A C 1
ATOM 947 O O . GLN A 1 131 ? -11.135 2.379 19.315 1.00 96.44 131 GLN A O 1
ATOM 952 N N . ASN A 1 132 ? -10.143 0.745 18.145 1.00 97.12 132 ASN A N 1
ATOM 953 C CA . ASN A 1 132 ? -11.009 -0.316 18.659 1.00 97.12 132 ASN A CA 1
ATOM 954 C C . ASN A 1 132 ? -10.801 -0.549 20.162 1.00 97.12 132 ASN A C 1
ATOM 956 O O . ASN A 1 132 ? -11.774 -0.739 20.884 1.00 97.12 132 ASN A O 1
ATOM 960 N N . ALA A 1 133 ? -9.557 -0.505 20.651 1.00 97.25 133 ALA A N 1
ATOM 961 C CA . ALA A 1 133 ? -9.282 -0.604 22.083 1.00 97.25 133 ALA A CA 1
ATOM 962 C C . ALA A 1 133 ? -9.926 0.558 22.858 1.00 97.25 133 ALA A C 1
ATOM 964 O O . ALA A 1 133 ? -10.654 0.322 23.817 1.00 97.25 133 ALA A O 1
ATOM 965 N N . ILE A 1 134 ? -9.757 1.795 22.376 1.00 96.69 134 ILE A N 1
ATOM 966 C CA . ILE A 1 134 ? -10.389 2.985 22.970 1.00 96.69 134 ILE A CA 1
ATOM 967 C C . ILE A 1 134 ? -11.917 2.861 22.954 1.00 96.69 134 ILE A C 1
ATOM 969 O O . ILE A 1 134 ? -12.573 3.152 23.951 1.00 96.69 134 ILE A O 1
ATOM 973 N N . MET A 1 135 ? -12.502 2.414 21.840 1.00 96.62 135 MET A N 1
ATOM 974 C CA . MET A 1 135 ? -13.944 2.187 21.740 1.00 96.62 135 MET A CA 1
ATOM 975 C C . MET A 1 135 ? -14.424 1.175 22.786 1.00 96.62 135 MET A C 1
ATOM 977 O O . MET A 1 135 ? -15.446 1.409 23.434 1.00 96.62 135 MET A O 1
ATOM 981 N N . ASN A 1 136 ? -13.707 0.064 22.953 1.00 96.38 136 ASN A N 1
ATOM 982 C CA . ASN A 1 136 ? -14.055 -0.965 23.928 1.00 96.38 136 ASN A CA 1
ATOM 983 C C . ASN A 1 136 ? -13.988 -0.421 25.359 1.00 96.38 136 ASN A C 1
ATOM 985 O O . ASN A 1 136 ? -14.934 -0.622 26.117 1.00 96.38 136 ASN A O 1
ATOM 989 N N . ASP A 1 137 ? -12.940 0.331 25.699 1.00 95.12 137 ASP A N 1
ATOM 990 C CA . ASP A 1 137 ? -12.792 0.957 27.017 1.00 95.12 137 ASP A CA 1
ATOM 991 C C . ASP A 1 137 ? -13.919 1.960 27.296 1.00 95.12 137 ASP A C 1
ATOM 993 O O . ASP A 1 137 ? -14.526 1.942 28.366 1.00 95.12 137 ASP A O 1
ATOM 997 N N . LEU A 1 138 ? -14.258 2.805 26.317 1.00 94.62 138 LEU A N 1
ATOM 998 C CA . LEU A 1 138 ? -15.370 3.752 26.433 1.00 94.62 138 LEU A CA 1
ATOM 999 C C . LEU A 1 138 ? -16.719 3.041 26.564 1.00 94.62 138 LEU A C 1
ATOM 1001 O O . LEU A 1 138 ? -17.582 3.497 27.313 1.00 94.62 138 LEU A O 1
ATOM 1005 N N . THR A 1 139 ? -16.904 1.925 25.861 1.00 93.50 139 THR A N 1
ATOM 1006 C CA . THR A 1 139 ? -18.123 1.113 25.958 1.00 93.50 139 THR A CA 1
ATOM 1007 C C . THR A 1 139 ? -18.230 0.479 27.341 1.00 93.50 139 THR A C 1
ATOM 1009 O O . THR A 1 139 ? -19.272 0.597 27.978 1.00 93.50 139 THR A O 1
ATOM 1012 N N . ALA A 1 140 ? -17.141 -0.092 27.860 1.00 91.38 140 ALA A N 1
ATOM 1013 C CA . ALA A 1 140 ? -17.090 -0.650 29.207 1.00 91.38 140 ALA A CA 1
ATOM 1014 C C . ALA A 1 140 ? -17.330 0.416 30.289 1.00 91.38 140 ALA A C 1
ATOM 1016 O O . ALA A 1 140 ? -18.039 0.160 31.259 1.00 91.38 140 ALA A O 1
ATOM 1017 N N . LEU A 1 141 ? -16.789 1.627 30.118 1.00 91.06 141 LEU A N 1
ATOM 1018 C CA . LEU A 1 141 ? -17.030 2.750 31.028 1.00 91.06 141 LEU A CA 1
ATOM 1019 C C . LEU A 1 141 ? -18.491 3.220 30.978 1.00 91.06 141 LEU A C 1
ATOM 1021 O O . LEU A 1 141 ? -19.095 3.522 32.004 1.00 91.06 141 LEU A O 1
ATOM 1025 N N . ARG A 1 142 ? -19.083 3.275 29.781 1.00 90.94 142 ARG A N 1
ATOM 1026 C CA . ARG A 1 142 ? -20.505 3.591 29.625 1.00 90.94 142 ARG A CA 1
ATOM 1027 C C . ARG A 1 142 ? -21.365 2.545 30.325 1.00 90.94 142 ARG A C 1
ATOM 1029 O O . ARG A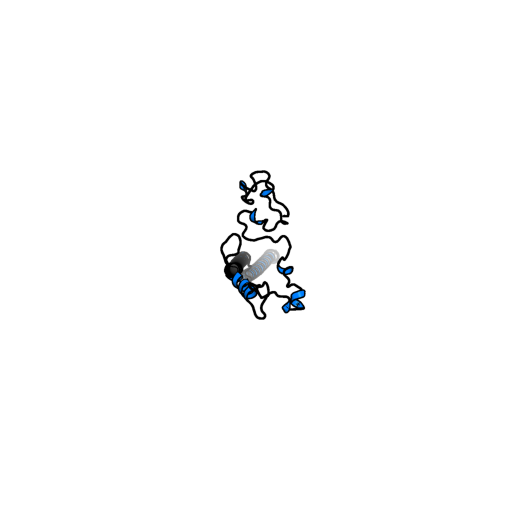 1 142 ? -22.291 2.910 31.040 1.00 90.94 142 ARG A O 1
ATOM 1036 N N . ASP A 1 143 ? -21.057 1.270 30.125 1.00 87.38 143 ASP A N 1
ATOM 1037 C CA . ASP A 1 143 ? 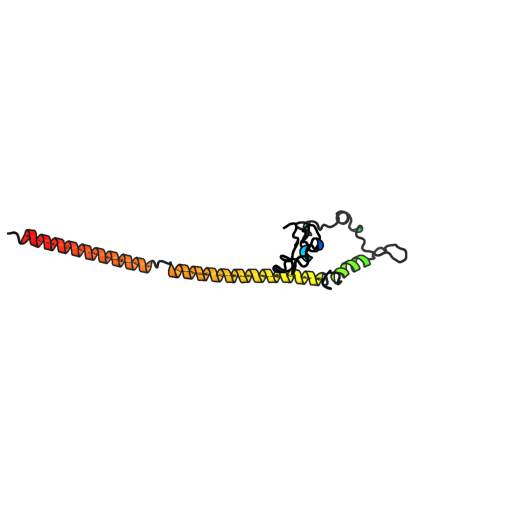-21.810 0.163 30.703 1.00 87.38 143 ASP A CA 1
ATOM 1038 C C . ASP A 1 143 ? -21.574 0.033 32.217 1.00 87.38 143 ASP A C 1
ATOM 1040 O O . ASP A 1 143 ? -22.444 -0.472 32.909 1.00 87.38 143 ASP A O 1
ATOM 1044 N N . SER A 1 144 ? -20.467 0.537 32.774 1.00 85.00 144 SER A N 1
ATOM 1045 C CA . SER A 1 144 ? -20.273 0.580 34.231 1.00 85.00 144 SER A CA 1
ATOM 1046 C C . SER A 1 144 ? -21.048 1.711 34.911 1.00 85.00 144 SER A C 1
ATOM 1048 O O . SER A 1 144 ? -21.507 1.543 36.036 1.00 85.00 144 SER A O 1
ATOM 1050 N N . ILE A 1 145 ? -21.215 2.855 34.238 1.00 83.69 145 ILE A N 1
ATOM 1051 C CA . ILE A 1 145 ? -21.974 4.003 34.763 1.00 83.69 145 ILE A CA 1
ATOM 1052 C C . ILE A 1 145 ? -23.477 3.825 34.534 1.00 83.69 145 ILE A C 1
ATOM 1054 O O . ILE A 1 145 ? -24.286 4.141 35.400 1.00 83.69 145 ILE A O 1
ATOM 1058 N N . SER A 1 146 ? -23.852 3.375 33.337 1.00 76.94 146 SER A N 1
ATOM 1059 C CA . SER A 1 146 ? -25.243 3.268 32.892 1.00 76.94 146 SER A CA 1
ATOM 1060 C C . SER A 1 146 ? -25.781 1.838 32.951 1.00 76.94 146 SER A C 1
ATOM 1062 O O . SER A 1 146 ? -26.937 1.612 32.583 1.00 76.94 146 SER A O 1
ATOM 1064 N N . GLY A 1 147 ? -24.955 0.873 33.354 1.00 73.31 147 GLY A N 1
ATOM 1065 C CA . GLY A 1 147 ? -25.369 -0.506 33.555 1.00 73.31 147 GLY A CA 1
ATOM 1066 C C . GLY A 1 147 ? -26.229 -0.626 34.795 1.00 73.31 147 GLY A C 1
ATOM 1067 O O . GLY A 1 147 ? -25.852 -0.202 35.883 1.00 73.31 147 GLY A O 1
ATOM 1068 N N . VAL A 1 148 ? -27.395 -1.229 34.616 1.00 76.75 148 VAL A N 1
ATOM 1069 C CA . VAL A 1 148 ? -28.276 -1.606 35.712 1.00 76.75 148 VAL A CA 1
ATOM 1070 C C . VAL A 1 148 ? -27.822 -2.969 36.211 1.00 76.75 148 VAL A C 1
ATOM 1072 O O . VAL A 1 148 ? -27.837 -3.947 35.458 1.00 76.75 148 VAL A O 1
ATOM 1075 N N . ASN A 1 149 ? -27.408 -3.046 37.471 1.00 79.75 149 ASN A N 1
ATOM 1076 C CA . ASN A 1 149 ? -27.092 -4.321 38.088 1.00 79.75 149 ASN A CA 1
ATOM 1077 C C . ASN A 1 1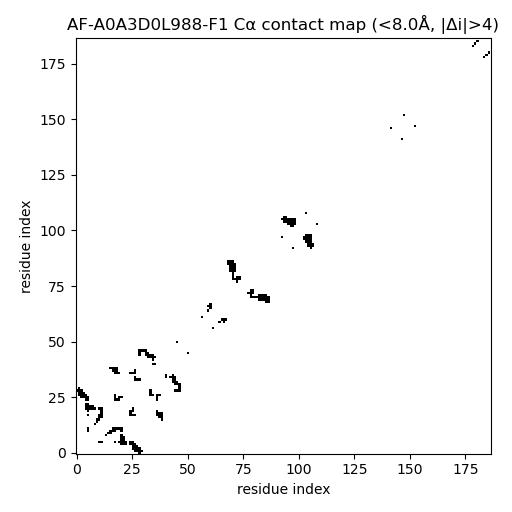49 ? -28.403 -5.011 38.496 1.00 79.75 149 ASN A C 1
ATOM 1079 O O . ASN A 1 149 ? -29.039 -4.631 39.476 1.00 79.75 149 ASN A O 1
ATOM 1083 N N . ILE A 1 150 ? -28.816 -6.015 37.717 1.00 81.56 150 ILE A N 1
ATOM 1084 C CA . ILE A 1 150 ? -30.078 -6.751 37.914 1.00 81.56 150 ILE A CA 1
ATOM 1085 C C . ILE A 1 150 ? -30.171 -7.349 39.322 1.00 81.56 150 ILE A C 1
ATOM 1087 O O . ILE A 1 150 ? -31.268 -7.425 39.868 1.00 81.56 150 ILE A O 1
ATOM 1091 N N . ASP A 1 151 ? -29.046 -7.730 39.929 1.00 84.06 151 ASP A N 1
ATOM 1092 C CA . ASP A 1 151 ? -29.036 -8.297 41.277 1.00 84.06 151 ASP A CA 1
ATOM 1093 C C . ASP A 1 151 ? -29.325 -7.234 42.352 1.00 84.06 151 ASP A C 1
ATOM 1095 O O . ASP A 1 151 ? -30.020 -7.518 43.328 1.00 84.06 151 ASP A O 1
ATOM 1099 N N . GLU A 1 152 ? -28.848 -5.999 42.157 1.00 84.12 152 GLU A N 1
ATOM 1100 C CA . GLU A 1 152 ? -29.161 -4.856 43.028 1.00 84.12 152 GLU A CA 1
ATOM 1101 C C . GLU A 1 152 ? -30.619 -4.420 42.864 1.00 84.12 152 GLU A C 1
ATOM 1103 O O . GLU A 1 152 ? -31.333 -4.304 43.859 1.00 84.12 152 GLU A O 1
ATOM 1108 N N . GLU A 1 153 ? -31.101 -4.284 41.625 1.00 84.75 153 GLU A N 1
ATOM 1109 C CA . GLU A 1 153 ? -32.514 -3.989 41.356 1.00 84.75 153 GLU A CA 1
ATOM 1110 C C . GLU A 1 153 ? -33.437 -5.077 41.920 1.00 84.75 153 GLU A C 1
ATOM 1112 O O . GLU A 1 153 ? -34.488 -4.779 42.486 1.00 84.75 153 GLU A O 1
ATOM 1117 N N . LEU A 1 154 ? -33.053 -6.355 41.823 1.00 90.75 154 LEU A N 1
ATOM 1118 C CA . LEU A 1 154 ? -33.818 -7.458 42.403 1.00 90.75 154 LEU A CA 1
ATOM 1119 C C . LEU A 1 154 ? -33.827 -7.389 43.934 1.00 90.75 154 LEU A C 1
ATOM 1121 O O . LEU A 1 154 ? -34.877 -7.603 44.545 1.00 90.75 154 LEU A O 1
ATOM 1125 N N . ALA A 1 155 ? -32.691 -7.079 44.564 1.00 92.06 155 ALA A N 1
ATOM 1126 C CA . ALA A 1 155 ? -32.612 -6.899 46.010 1.00 92.06 155 ALA A CA 1
ATOM 1127 C C . ALA A 1 155 ? -33.492 -5.731 46.484 1.00 92.06 155 ALA A C 1
ATOM 1129 O O . ALA A 1 155 ? -34.219 -5.873 47.473 1.00 92.06 155 ALA A O 1
ATOM 1130 N N . ASP A 1 156 ? -33.493 -4.614 45.755 1.00 91.50 156 ASP A N 1
ATOM 1131 C CA . ASP A 1 156 ? -34.355 -3.471 46.043 1.00 91.50 156 ASP A CA 1
ATOM 1132 C C . ASP A 1 156 ? -35.834 -3.792 45.806 1.00 91.50 156 ASP A C 1
ATOM 1134 O O . ASP A 1 156 ? -36.669 -3.469 46.654 1.00 91.50 156 ASP A O 1
ATOM 1138 N N . ILE A 1 157 ? -36.182 -4.525 44.744 1.00 93.25 157 ILE A N 1
ATOM 1139 C CA . ILE A 1 157 ? -37.550 -5.022 44.532 1.00 93.25 157 ILE A CA 1
ATOM 1140 C C . ILE A 1 157 ? -37.993 -5.912 45.698 1.00 93.25 157 ILE A C 1
ATOM 1142 O O . ILE A 1 157 ? -39.085 -5.711 46.233 1.00 93.25 157 ILE A O 1
ATOM 1146 N N . ILE A 1 158 ? -37.164 -6.863 46.139 1.00 93.31 158 ILE A N 1
ATOM 1147 C CA . ILE A 1 158 ? -37.472 -7.738 47.282 1.00 93.31 158 ILE A CA 1
ATOM 1148 C C . ILE A 1 158 ? -37.657 -6.906 48.559 1.00 93.31 158 ILE A C 1
ATOM 1150 O O . ILE A 1 158 ? -38.607 -7.114 49.319 1.00 93.31 158 ILE A O 1
ATOM 1154 N N . LYS A 1 159 ? -36.794 -5.913 48.787 1.00 92.94 159 LYS A N 1
ATOM 1155 C CA . LYS A 1 159 ? -36.893 -4.990 49.921 1.00 92.94 159 LYS A CA 1
ATOM 1156 C C . LYS A 1 159 ? -38.189 -4.178 49.887 1.00 92.94 159 LYS A C 1
ATOM 1158 O O . LYS A 1 159 ? -38.872 -4.093 50.911 1.00 92.94 159 LYS A O 1
ATOM 1163 N N . PHE A 1 160 ? -38.571 -3.627 48.735 1.00 94.94 160 PHE A N 1
ATOM 1164 C CA . PHE A 1 160 ? -39.835 -2.907 48.571 1.00 94.94 160 PHE A CA 1
ATOM 1165 C C . PHE A 1 160 ? -41.048 -3.825 48.742 1.00 94.94 160 PHE A C 1
ATOM 1167 O O . PHE A 1 160 ? -42.021 -3.425 49.380 1.00 94.94 160 PHE A O 1
ATOM 1174 N N . GLN A 1 161 ? -40.987 -5.073 48.270 1.00 93.06 161 GLN A N 1
ATOM 1175 C CA . GLN A 1 161 ? -42.035 -6.071 48.502 1.00 93.06 161 GLN A CA 1
ATOM 1176 C C . GLN A 1 161 ? -42.193 -6.402 49.993 1.00 93.06 161 GLN A C 1
ATOM 1178 O O . GLN A 1 161 ? -43.319 -6.483 50.492 1.00 93.06 161 GLN A O 1
ATOM 1183 N N . HIS A 1 162 ? -41.095 -6.565 50.734 1.00 93.06 162 HIS A N 1
ATOM 1184 C CA . HIS A 1 162 ? -41.151 -6.765 52.184 1.00 93.06 162 HIS A CA 1
ATOM 1185 C C . HIS A 1 162 ? -41.696 -5.536 52.915 1.00 93.06 162 HIS A C 1
ATOM 1187 O O . HIS A 1 162 ? -42.553 -5.683 53.787 1.00 93.06 162 HIS A O 1
ATOM 1193 N N . GLY A 1 163 ? -41.257 -4.334 52.532 1.00 94.31 163 GLY A N 1
ATOM 1194 C CA . GLY A 1 163 ? -41.771 -3.077 53.074 1.00 94.31 163 GLY A CA 1
ATOM 1195 C C . GLY A 1 163 ? -43.272 -2.905 52.833 1.00 94.31 163 GLY A C 1
ATOM 1196 O O . GLY A 1 163 ? -44.004 -2.563 53.758 1.00 94.31 163 GLY A O 1
ATOM 1197 N N . TYR A 1 164 ? -43.750 -3.224 51.628 1.00 93.62 164 TYR A N 1
ATOM 1198 C CA . TYR A 1 164 ? -45.173 -3.192 51.290 1.00 93.62 164 TYR A CA 1
ATOM 1199 C C . TYR A 1 164 ? -45.986 -4.183 52.132 1.00 93.62 164 TYR A C 1
ATOM 1201 O O . TYR A 1 164 ? -46.994 -3.806 52.724 1.00 93.62 164 TYR A O 1
ATOM 1209 N N . ASN A 1 165 ? -45.522 -5.430 52.261 1.00 93.62 165 ASN A N 1
ATOM 1210 C CA . ASN A 1 165 ? -46.182 -6.428 53.109 1.00 93.62 165 ASN A CA 1
ATOM 1211 C C . ASN A 1 165 ? -46.206 -6.014 54.592 1.00 93.62 165 ASN A C 1
ATOM 1213 O O . ASN A 1 165 ? -47.197 -6.251 55.287 1.00 93.62 165 ASN A O 1
ATOM 1217 N N . ALA A 1 166 ? -45.138 -5.382 55.088 1.00 91.44 166 ALA A N 1
ATOM 1218 C CA . ALA A 1 166 ? -45.084 -4.854 56.449 1.00 91.44 166 ALA A CA 1
ATOM 1219 C C . ALA A 1 166 ? -46.061 -3.683 56.651 1.00 91.44 166 ALA A C 1
ATOM 1221 O O . ALA A 1 166 ? -46.788 -3.666 57.643 1.00 91.44 166 ALA A O 1
ATOM 1222 N N . ALA A 1 167 ? -46.132 -2.747 55.699 1.00 92.62 167 ALA A N 1
ATOM 1223 C CA . ALA A 1 167 ? -47.085 -1.639 55.722 1.00 92.62 167 ALA A CA 1
ATOM 1224 C C . ALA A 1 167 ? -48.539 -2.131 55.646 1.00 92.62 167 ALA A C 1
ATOM 1226 O O . ALA A 1 167 ? -49.383 -1.655 56.400 1.00 92.62 167 ALA A O 1
ATOM 1227 N N . ALA A 1 168 ? -48.824 -3.132 54.808 1.00 93.06 168 ALA A N 1
ATOM 1228 C CA . ALA A 1 168 ? -50.142 -3.756 54.725 1.00 93.06 168 ALA A CA 1
ATOM 1229 C C . ALA A 1 168 ? -50.552 -4.387 56.065 1.00 93.06 168 ALA A C 1
ATOM 1231 O O . ALA A 1 168 ? -51.653 -4.136 56.545 1.00 93.06 168 ALA A O 1
ATOM 1232 N N . ARG A 1 169 ? -49.645 -5.126 56.724 1.00 89.94 169 ARG A N 1
ATOM 1233 C CA . ARG A 1 169 ? -49.884 -5.647 58.082 1.00 89.94 169 ARG A CA 1
ATOM 1234 C C . ARG A 1 169 ? -50.109 -4.538 59.103 1.00 89.94 169 ARG A C 1
ATOM 1236 O O . ARG A 1 169 ? -50.983 -4.683 59.947 1.00 89.94 169 ARG A O 1
ATOM 1243 N N . PHE A 1 170 ? -49.343 -3.451 59.042 1.00 92.12 170 PHE A N 1
ATOM 1244 C CA . PHE A 1 170 ? -49.522 -2.314 59.944 1.00 92.12 170 PHE A CA 1
ATOM 1245 C C . PHE A 1 170 ? -50.911 -1.682 59.788 1.00 92.12 170 PHE A C 1
ATOM 1247 O O . PHE A 1 170 ? -51.573 -1.432 60.789 1.00 92.12 170 PHE A O 1
ATOM 1254 N N . ILE A 1 171 ? -51.380 -1.500 58.549 1.00 91.38 171 ILE A N 1
ATOM 1255 C CA . ILE A 1 171 ? -52.736 -1.013 58.261 1.00 91.38 171 ILE A CA 1
ATOM 1256 C C . ILE A 1 171 ? -53.782 -1.988 58.802 1.00 91.38 171 ILE A C 1
ATOM 1258 O O . ILE A 1 171 ? -54.692 -1.557 59.496 1.00 91.38 171 ILE A O 1
ATOM 1262 N N . SER A 1 172 ? -53.622 -3.297 58.582 1.00 92.75 172 SER A N 1
ATOM 1263 C CA . SER A 1 172 ? -54.558 -4.291 59.126 1.00 92.75 172 SER A CA 1
ATOM 1264 C C . SER A 1 172 ? -54.627 -4.266 60.655 1.00 92.75 172 SER A C 1
ATOM 1266 O O . SER A 1 172 ? -55.710 -4.370 61.218 1.00 92.75 172 SER A O 1
ATOM 1268 N N . VAL A 1 173 ? -53.489 -4.095 61.336 1.00 90.88 173 VAL A N 1
ATOM 1269 C CA . VAL A 1 173 ? -53.455 -3.957 62.800 1.00 90.88 173 VAL A CA 1
ATOM 1270 C C . VAL A 1 173 ? -54.115 -2.649 63.237 1.00 90.88 173 VAL A C 1
ATOM 1272 O O . VAL A 1 173 ? -54.859 -2.639 64.212 1.00 90.88 173 VAL A O 1
ATOM 1275 N N . GLN A 1 174 ? -53.885 -1.548 62.521 1.00 89.69 174 GLN A N 1
ATOM 1276 C CA . GLN A 1 174 ? -54.551 -0.274 62.788 1.00 89.69 174 GLN A CA 1
ATOM 1277 C C . GLN A 1 174 ? -56.076 -0.401 62.633 1.00 89.69 174 GLN A C 1
ATOM 1279 O O . GLN A 1 174 ? -56.806 0.072 63.502 1.00 89.69 174 GLN A O 1
ATOM 1284 N N . ASP A 1 175 ? -56.548 -1.066 61.576 1.00 89.06 175 ASP A N 1
ATOM 1285 C CA . ASP A 1 175 ? -57.968 -1.345 61.347 1.00 89.06 175 ASP A CA 1
ATOM 1286 C C . ASP A 1 175 ? -58.553 -2.202 62.480 1.00 89.06 175 ASP A C 1
ATOM 1288 O O . ASP A 1 175 ? -59.628 -1.895 62.984 1.00 89.06 175 ASP A O 1
ATOM 1292 N N . GLU A 1 176 ? -57.827 -3.218 62.954 1.00 88.56 176 GLU A N 1
ATOM 1293 C CA . GLU A 1 176 ? -58.250 -4.069 64.076 1.00 88.56 176 GLU A CA 1
ATOM 1294 C C . GLU A 1 176 ? -58.308 -3.301 65.413 1.00 88.56 176 GLU A C 1
ATOM 1296 O O . GLU A 1 176 ? -59.218 -3.502 66.228 1.00 88.56 176 GLU A O 1
ATOM 1301 N N . LEU A 1 177 ? -57.371 -2.374 65.640 1.00 87.25 177 LEU A N 1
ATOM 1302 C CA . LEU A 1 177 ? -57.397 -1.475 66.795 1.00 87.25 177 LEU A CA 1
ATOM 1303 C C . LEU A 1 177 ? -58.587 -0.512 66.728 1.00 87.25 177 LEU A C 1
ATOM 1305 O O . LEU A 1 177 ? -59.269 -0.324 67.736 1.00 87.25 177 LEU A O 1
ATOM 1309 N N . LEU A 1 178 ? -58.853 0.083 65.561 1.00 87.00 178 LEU A N 1
ATOM 1310 C CA . LEU A 1 178 ? -60.002 0.968 65.356 1.00 87.00 178 LEU A CA 1
ATOM 1311 C C . LEU A 1 178 ? -61.326 0.216 65.519 1.00 87.00 178 LEU A C 1
ATOM 1313 O O . LEU A 1 178 ? -62.219 0.715 66.202 1.00 87.00 178 LEU A O 1
ATOM 1317 N N . ASP A 1 179 ? -61.435 -0.995 64.974 1.00 87.00 179 ASP A N 1
ATOM 1318 C CA . ASP A 1 179 ? -62.603 -1.860 65.138 1.00 87.00 179 ASP A CA 1
ATOM 1319 C C . ASP A 1 179 ? -62.834 -2.209 66.616 1.00 87.00 179 ASP A C 1
ATOM 1321 O O . ASP A 1 179 ? -63.943 -2.085 67.131 1.00 87.00 179 ASP A O 1
ATOM 1325 N N . THR A 1 180 ? -61.771 -2.536 67.356 1.00 84.25 180 THR A N 1
ATOM 1326 C CA . THR A 1 180 ? -61.862 -2.797 68.801 1.00 84.25 180 THR A CA 1
ATOM 1327 C C . THR A 1 180 ? -62.299 -1.551 69.582 1.00 84.25 180 THR A C 1
ATOM 1329 O O . THR A 1 180 ? -63.155 -1.648 70.463 1.00 84.25 180 THR A O 1
ATOM 1332 N N . LEU A 1 181 ? -61.759 -0.369 69.266 1.00 80.06 181 LEU A N 1
ATOM 1333 C CA . LEU A 1 181 ? -62.158 0.879 69.926 1.00 80.06 181 LEU A CA 1
ATOM 1334 C C . LEU A 1 181 ? -63.625 1.240 69.651 1.00 80.06 181 LEU A C 1
ATOM 1336 O O . LEU A 1 181 ? -64.320 1.678 70.564 1.00 80.06 181 LEU A O 1
ATOM 1340 N N . ILE A 1 182 ? -64.101 1.053 68.420 1.00 79.19 182 ILE A N 1
ATOM 1341 C CA . ILE A 1 182 ? -65.453 1.449 68.006 1.00 79.19 182 ILE A CA 1
ATOM 1342 C C . ILE A 1 182 ? -66.497 0.414 68.444 1.00 79.19 182 ILE A C 1
ATOM 1344 O O . ILE A 1 182 ? -67.516 0.782 69.024 1.00 79.19 182 ILE A O 1
ATOM 1348 N N . ASN A 1 183 ? -66.247 -0.876 68.208 1.00 75.06 183 ASN A N 1
ATOM 1349 C CA . ASN A 1 183 ? -67.247 -1.932 68.377 1.00 75.06 183 ASN A CA 1
ATOM 1350 C C . ASN A 1 183 ? -67.177 -2.668 69.726 1.00 75.06 183 ASN A C 1
ATOM 1352 O O . ASN A 1 183 ? -68.159 -3.302 70.106 1.00 75.06 183 ASN A O 1
ATOM 1356 N N . ARG A 1 184 ? -66.058 -2.613 70.470 1.00 61.97 184 ARG A N 1
ATOM 1357 C CA . ARG A 1 184 ? -65.922 -3.309 71.774 1.00 61.97 184 ARG A CA 1
ATOM 1358 C C . ARG A 1 184 ? -65.916 -2.400 73.006 1.00 61.97 184 ARG A C 1
ATOM 1360 O O . ARG A 1 184 ? -66.168 -2.913 74.091 1.00 61.97 184 ARG A O 1
ATOM 1367 N N . LEU A 1 185 ? -65.655 -1.096 72.870 1.00 62.31 185 LEU A N 1
ATOM 1368 C CA . LEU A 1 185 ? -65.751 -0.120 73.976 1.00 62.31 185 LEU A CA 1
ATOM 1369 C C . LEU A 1 185 ? -67.018 0.753 73.918 1.00 62.31 185 LEU A C 1
ATOM 1371 O O . LEU A 1 185 ? -67.283 1.503 74.853 1.00 62.31 185 LEU A O 1
ATOM 1375 N N . GLY A 1 186 ? -67.808 0.650 72.846 1.00 55.34 186 GLY A N 1
ATOM 1376 C CA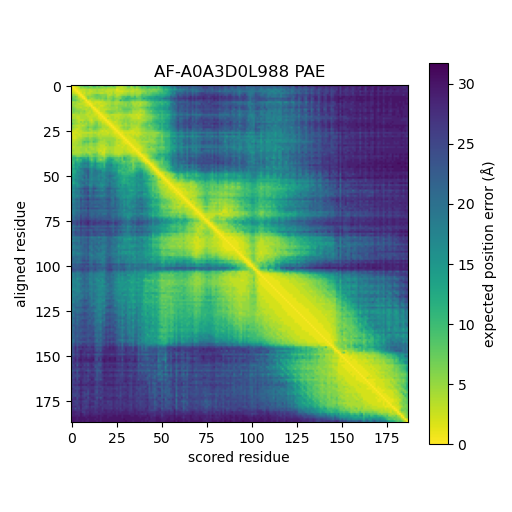 . GLY A 1 186 ? -69.118 1.285 72.714 1.00 55.34 186 GLY A CA 1
ATOM 1377 C C . GLY A 1 186 ? -70.253 0.443 73.303 1.00 55.34 186 GLY A C 1
ATOM 1378 O O . GLY A 1 186 ? -71.135 0.032 72.554 1.00 55.34 186 GLY A O 1
ATOM 1379 N N . VAL A 1 187 ? -70.221 0.176 74.615 1.00 44.81 187 VAL A N 1
ATOM 1380 C CA . VAL A 1 187 ? -71.380 -0.206 75.454 1.00 44.81 187 VAL A CA 1
ATOM 1381 C C . VAL A 1 187 ? -71.218 0.431 76.828 1.00 44.81 187 VAL A C 1
ATOM 1383 O O . VAL A 1 187 ? -70.127 0.264 77.415 1.00 44.81 187 VAL A O 1
#

Solvent-accessible surface area (backbone atoms only — not comparable to full-atom values): 10696 Å² total; per-residue (Å²): 130,62,69,50,66,29,94,58,53,55,39,40,60,75,64,43,47,24,70,37,58,34,82,91,21,28,33,34,49,79,38,77,54,25,37,72,26,32,51,86,59,89,62,80,51,66,60,47,89,61,61,71,79,70,64,69,81,59,68,62,50,77,77,34,68,84,71,58,80,30,40,54,64,46,102,86,68,48,65,57,92,88,44,48,60,37,46,52,52,59,60,46,48,45,75,33,62,76,45,85,98,48,86,38,26,55,55,58,51,51,52,50,52,54,47,53,53,49,52,52,50,51,52,50,52,54,49,50,54,53,50,50,51,51,50,50,52,53,50,52,51,49,46,66,74,72,48,79,56,64,68,57,54,48,51,51,51,51,49,51,52,51,51,50,54,49,52,52,50,51,51,53,51,50,50,52,52,51,47,45,57,59,71,71,62,68,122

pLDDT: mean 82.11, std 10.31, range [44.81, 97.31]

Radius of gyration: 41.81 Å; Cα contacts (8 Å, |Δi|>4): 149; chains: 1; bounding box: 100×50×118 Å